Protein AF-A0A968Z433-F1 (afdb_monomer)

Nearest PDB structures (foldseek):
  4apw-assembly1_A  TM=5.803E-01  e=2.887E-04  Clostridium tetani
  8a5q-assembly1_V  TM=4.376E-01  e=1.744E-02  Thermochaetoides thermophila
  7p1h-assembly1_B  TM=4.059E-01  e=9.786E-03  Homo sapiens
  3u4l-assembly1_A  TM=3.882E-01  e=2.932E-02  Bos taurus
  7nvm-assembly1_K  TM=3.958E-01  e=6.213E-02  Homo sapiens

pLDDT: mean 80.97, std 20.33, range [26.33, 97.69]

Secondary structure (DSSP, 8-state):
--THHHHTTS-EEETTEEE-----S------TTHHHHTT--SSSEEEEEE-SSEEEEEEEETTEEEEEEEEEEET-SHHHHHTTSSS--S-HHHHHHHHHHHTTTT-HHHHTTTS-TTTHHHHHHHHHHHHHHHHHHHHHHHTTSTTTT-SEEEEESTTTTTTHHHHHHHHGGGEE--HHHHHHHHHH-GGGTT-THHHHHHHHHHHHHHHHHHHHTS-S---------------

Structure (mmCIF, N/CA/C/O backbone):
data_AF-A0A968Z433-F1
#
_entry.id   AF-A0A968Z433-F1
#
loop_
_atom_site.group_PDB
_atom_site.id
_atom_site.type_symbol
_atom_site.label_atom_id
_atom_site.label_alt_id
_atom_site.label_comp_id
_atom_site.label_asym_id
_atom_site.label_entity_id
_atom_site.label_seq_id
_atom_site.pdbx_PDB_ins_code
_atom_site.Cartn_x
_atom_site.Cartn_y
_atom_site.Cartn_z
_atom_site.occupancy
_atom_site.B_iso_or_equiv
_atom_site.auth_seq_id
_atom_site.auth_comp_id
_atom_site.auth_asym_id
_atom_site.auth_atom_id
_atom_site.pdbx_PDB_model_num
ATOM 1 N N . MET A 1 1 ? 7.740 -27.728 24.386 1.00 44.97 1 MET A N 1
ATOM 2 C CA . MET A 1 1 ? 8.203 -26.882 23.261 1.00 44.97 1 MET A CA 1
ATOM 3 C C . MET A 1 1 ? 9.335 -27.623 22.557 1.00 44.97 1 MET A C 1
ATOM 5 O O . MET A 1 1 ? 10.266 -28.026 23.241 1.00 44.97 1 MET A O 1
ATOM 9 N N . SER A 1 2 ? 9.221 -27.925 21.257 1.00 35.19 2 SER A N 1
ATOM 10 C CA . SER A 1 2 ? 10.184 -28.813 20.578 1.00 35.19 2 SER A CA 1
ATOM 11 C C . SER A 1 2 ? 11.556 -28.146 20.426 1.00 35.19 2 SER A C 1
ATOM 13 O O . SER A 1 2 ? 11.610 -26.984 20.023 1.00 35.19 2 SER A O 1
ATOM 15 N N . SER A 1 3 ? 12.643 -28.884 20.675 1.00 39.41 3 SER A N 1
ATOM 16 C CA . SER A 1 3 ? 14.040 -28.427 20.531 1.00 39.41 3 SER A CA 1
ATOM 17 C C . SER A 1 3 ? 14.345 -27.775 19.175 1.00 39.41 3 SER A C 1
ATOM 19 O O . SER A 1 3 ? 15.145 -26.850 19.108 1.00 39.41 3 SER A O 1
ATOM 21 N N . ARG A 1 4 ? 13.611 -28.157 18.123 1.00 39.53 4 ARG A N 1
ATOM 22 C CA . ARG A 1 4 ? 13.762 -27.630 16.758 1.00 39.53 4 ARG A CA 1
ATOM 23 C C . ARG A 1 4 ? 13.521 -26.125 16.601 1.00 39.53 4 ARG A C 1
ATOM 25 O O . ARG A 1 4 ? 14.043 -25.549 15.658 1.00 39.53 4 ARG A O 1
ATOM 32 N N . LEU A 1 5 ? 12.755 -25.477 17.485 1.00 38.09 5 LEU A N 1
ATOM 33 C CA . LEU A 1 5 ? 12.555 -24.018 17.420 1.00 38.09 5 LEU A CA 1
ATOM 34 C C . LEU A 1 5 ? 13.759 -23.237 17.962 1.00 38.09 5 LEU A C 1
ATOM 36 O O . LEU A 1 5 ? 13.982 -22.113 17.529 1.00 38.09 5 LEU A O 1
ATOM 40 N N . ARG A 1 6 ? 14.553 -23.824 18.870 1.00 41.75 6 ARG A N 1
ATOM 41 C CA . ARG A 1 6 ? 15.775 -23.181 19.377 1.00 41.75 6 ARG A CA 1
ATOM 42 C C . ARG A 1 6 ? 16.868 -23.190 18.313 1.00 41.75 6 ARG A C 1
ATOM 44 O O . ARG A 1 6 ? 17.435 -22.145 18.028 1.00 41.75 6 ARG A O 1
ATOM 51 N N . ASP A 1 7 ? 17.093 -24.320 17.654 1.00 42.00 7 ASP A N 1
ATOM 52 C CA . ASP A 1 7 ? 18.239 -24.480 16.746 1.00 42.00 7 ASP A CA 1
ATOM 53 C C . ASP A 1 7 ? 18.172 -23.593 15.483 1.00 42.00 7 ASP A C 1
ATOM 55 O O . ASP A 1 7 ? 19.201 -23.299 14.881 1.00 42.00 7 ASP A O 1
ATOM 59 N N . VAL A 1 8 ? 16.984 -23.106 15.101 1.00 46.66 8 VAL A N 1
ATOM 60 C CA . VAL A 1 8 ? 16.790 -22.217 13.936 1.00 46.66 8 VAL A CA 1
ATOM 61 C C . VAL A 1 8 ? 17.045 -20.733 14.269 1.00 46.66 8 VAL A C 1
ATOM 63 O O . VAL A 1 8 ? 17.252 -19.931 13.362 1.00 46.66 8 VAL A O 1
ATOM 66 N N . LEU A 1 9 ? 17.070 -20.347 15.551 1.00 47.56 9 LEU A N 1
ATOM 67 C CA . LEU A 1 9 ? 17.092 -18.937 15.977 1.00 47.56 9 LEU A CA 1
ATOM 68 C C . LEU A 1 9 ? 18.466 -18.423 16.454 1.00 47.56 9 LEU A C 1
ATOM 70 O O . LEU A 1 9 ? 18.642 -17.213 16.582 1.00 47.56 9 LEU A O 1
ATOM 74 N N . TYR A 1 10 ? 19.466 -19.286 16.664 1.00 46.28 10 TYR A N 1
ATOM 75 C CA . TYR A 1 10 ? 20.727 -18.910 17.333 1.00 46.28 10 TYR A CA 1
ATOM 76 C C . TYR A 1 10 ? 21.956 -18.780 16.425 1.00 46.28 10 TYR A C 1
ATOM 78 O O . TYR A 1 10 ? 23.053 -19.208 16.782 1.00 46.28 10 TYR A O 1
ATOM 86 N N . GLY A 1 11 ? 21.820 -18.126 15.274 1.00 52.16 11 GLY A N 1
ATOM 87 C CA . GLY A 1 11 ? 23.016 -17.701 14.549 1.00 52.16 11 GLY A CA 1
ATOM 88 C C . GLY A 1 11 ? 22.759 -17.259 13.127 1.00 52.16 11 GLY A C 1
ATOM 89 O O . GLY A 1 11 ? 23.191 -17.925 12.190 1.00 52.16 11 GLY A O 1
ATOM 90 N N . PHE A 1 12 ? 22.098 -16.117 12.947 1.00 52.12 12 PHE A N 1
ATOM 91 C CA . PHE A 1 12 ? 22.110 -15.466 11.643 1.00 52.12 12 PHE A CA 1
ATOM 92 C C . PHE A 1 12 ? 23.367 -14.598 11.536 1.00 52.12 12 PHE A C 1
ATOM 94 O O . PHE A 1 12 ? 23.536 -13.631 12.278 1.00 52.12 12 PHE A O 1
ATOM 101 N N . GLY A 1 13 ? 24.280 -14.966 10.639 1.00 54.38 13 GLY A N 1
ATOM 102 C CA . GLY A 1 13 ? 25.436 -14.144 10.296 1.00 54.38 13 GLY A CA 1
ATOM 103 C C . GLY A 1 13 ? 25.081 -13.154 9.188 1.00 54.38 13 GLY A C 1
ATOM 104 O O . GLY A 1 13 ? 24.655 -13.573 8.115 1.00 54.38 13 GLY A O 1
ATOM 105 N N . HIS A 1 14 ? 25.296 -11.856 9.401 1.00 54.41 14 HIS A N 1
ATOM 106 C CA . HIS A 1 14 ? 25.227 -10.848 8.337 1.00 54.41 14 HIS A CA 1
ATOM 107 C C . HIS A 1 14 ? 26.496 -9.993 8.346 1.00 54.41 14 HIS A C 1
ATOM 109 O O . HIS A 1 14 ? 26.861 -9.434 9.379 1.00 54.41 14 HIS A O 1
ATOM 115 N N . ASN A 1 15 ? 27.191 -9.910 7.206 1.00 55.94 15 ASN A N 1
ATOM 116 C CA . ASN A 1 15 ? 28.462 -9.184 7.053 1.00 55.94 15 ASN A CA 1
ATOM 117 C C . ASN A 1 15 ? 29.506 -9.533 8.134 1.00 55.94 15 ASN A C 1
ATOM 119 O O . ASN A 1 15 ? 30.110 -8.651 8.740 1.00 55.94 15 ASN A O 1
ATOM 123 N N . GLY A 1 16 ? 29.679 -10.826 8.427 1.00 66.94 16 GLY A N 1
ATOM 124 C CA . GLY A 1 16 ? 30.645 -11.298 9.427 1.00 66.94 16 GLY A CA 1
ATOM 125 C C . GLY A 1 16 ? 30.250 -11.045 10.887 1.00 66.94 16 GLY A C 1
ATOM 126 O O . GLY A 1 16 ? 31.000 -11.419 11.783 1.00 66.94 16 GLY A O 1
ATOM 127 N N . LYS A 1 17 ? 29.076 -10.456 11.154 1.00 58.09 17 LYS A N 1
ATOM 128 C CA . LYS A 1 17 ? 28.537 -10.289 12.508 1.00 58.09 17 LYS A CA 1
ATOM 129 C C . LYS A 1 17 ? 27.498 -11.362 12.791 1.00 58.09 17 LYS A C 1
ATOM 131 O O . LYS A 1 17 ? 26.545 -11.511 12.027 1.00 58.09 17 LYS A O 1
ATOM 136 N N . GLN A 1 18 ? 27.666 -12.086 13.896 1.00 60.50 18 GLN A N 1
ATOM 137 C CA . GLN A 1 18 ? 26.588 -12.907 14.434 1.00 60.50 18 GLN A CA 1
ATOM 138 C C . GLN A 1 18 ? 25.535 -12.004 15.066 1.00 60.50 18 GLN A C 1
ATOM 140 O O . GLN A 1 18 ? 25.830 -11.216 15.964 1.00 60.50 18 GLN A O 1
ATOM 145 N N . LEU A 1 19 ? 24.303 -12.140 14.596 1.00 58.16 19 LEU A N 1
ATOM 146 C CA . LEU A 1 19 ? 23.135 -11.568 15.238 1.00 58.16 19 LEU A CA 1
ATOM 147 C C . LEU A 1 19 ? 22.564 -12.629 16.179 1.00 58.16 19 LEU A C 1
ATOM 149 O O . LEU A 1 19 ? 22.136 -13.700 15.741 1.00 58.16 19 LEU A O 1
ATOM 153 N N . GLY A 1 20 ? 22.591 -12.339 17.479 1.00 55.41 20 GLY A N 1
ATOM 154 C CA . GLY A 1 20 ? 21.879 -13.131 18.473 1.00 55.41 20 GLY A CA 1
ATOM 155 C C . GLY A 1 20 ? 20.395 -12.780 18.438 1.00 55.41 20 GLY A C 1
ATOM 156 O O . GLY A 1 20 ? 20.039 -11.610 18.556 1.00 55.41 20 GLY A O 1
ATOM 157 N N . CYS A 1 21 ? 19.527 -13.777 18.276 1.00 52.19 21 CYS A N 1
ATOM 158 C CA . CYS A 1 21 ? 18.099 -13.612 18.513 1.00 52.19 21 CYS A CA 1
ATOM 159 C C . CYS A 1 21 ? 17.792 -14.106 19.929 1.00 52.19 21 CYS A C 1
ATOM 161 O O . CYS A 1 21 ? 17.764 -15.310 20.185 1.00 52.19 21 CYS A O 1
ATOM 163 N N . THR A 1 22 ? 17.593 -13.182 20.868 1.00 57.91 22 THR A N 1
ATOM 164 C CA . THR A 1 22 ? 17.052 -13.534 22.183 1.00 57.91 22 THR A CA 1
ATOM 165 C C . THR A 1 22 ? 15.539 -13.606 22.054 1.00 57.91 22 THR A C 1
ATOM 167 O O . THR A 1 22 ? 14.883 -12.596 21.812 1.00 57.91 22 THR A O 1
ATOM 170 N N . LEU A 1 23 ? 14.984 -14.809 22.190 1.00 53.66 23 LEU A N 1
ATOM 171 C CA . LEU A 1 23 ? 13.542 -15.012 22.296 1.00 53.66 23 LEU A CA 1
ATOM 172 C C . LEU A 1 23 ? 13.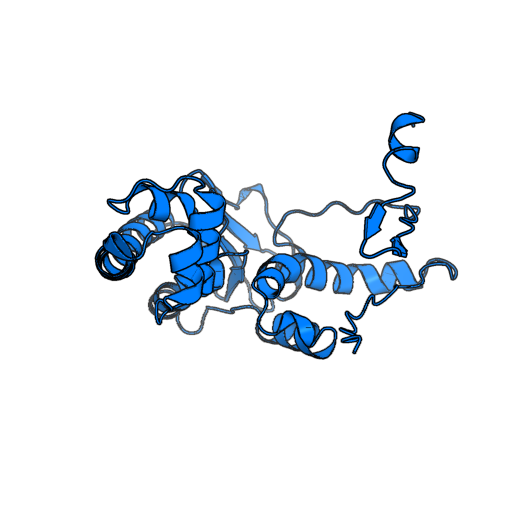062 -14.331 23.584 1.00 53.66 23 LEU A C 1
ATOM 174 O O . LEU A 1 23 ? 13.454 -14.743 24.675 1.00 53.66 23 LEU A O 1
ATOM 178 N N . CYS A 1 24 ? 12.263 -13.273 23.457 1.00 57.16 24 CYS A N 1
ATOM 179 C CA . CYS A 1 24 ? 11.624 -12.636 24.605 1.00 57.16 24 CYS A CA 1
ATOM 180 C C . CYS A 1 24 ? 10.648 -13.617 25.278 1.00 57.16 24 CYS A C 1
ATOM 182 O O . CYS A 1 24 ? 10.096 -14.502 24.622 1.00 57.16 24 CYS A O 1
ATOM 184 N N . GLU A 1 25 ? 10.411 -13.446 26.582 1.00 55.66 25 GLU A N 1
ATOM 185 C CA . GLU A 1 25 ? 9.551 -14.331 27.390 1.00 55.66 25 GLU A CA 1
ATOM 186 C C . GLU A 1 25 ? 8.064 -14.322 26.969 1.00 55.66 25 GLU A C 1
ATOM 188 O O . GLU A 1 25 ? 7.279 -15.131 27.461 1.00 55.66 25 GLU A O 1
ATOM 193 N N . GLY A 1 26 ? 7.675 -13.467 26.014 1.00 61.28 26 GLY A N 1
ATOM 194 C CA . GLY A 1 26 ? 6.330 -13.392 25.449 1.00 61.28 26 GLY A CA 1
ATOM 195 C C . GLY A 1 26 ? 6.333 -13.143 23.939 1.00 61.28 26 GLY A C 1
ATOM 196 O O . GLY A 1 26 ? 7.202 -12.456 23.402 1.00 61.28 26 GLY A O 1
ATOM 197 N N . VAL A 1 27 ? 5.332 -13.702 23.252 1.00 68.12 27 VAL A N 1
ATOM 198 C CA . VAL A 1 27 ? 5.042 -13.434 21.836 1.00 68.12 27 VAL A CA 1
ATOM 199 C C . VAL A 1 27 ? 3.712 -12.696 21.770 1.00 68.12 27 VAL A C 1
ATOM 201 O O . VAL A 1 27 ? 2.669 -13.276 22.065 1.00 68.12 27 VAL A O 1
ATOM 204 N N . HIS A 1 28 ? 3.746 -11.424 21.376 1.00 71.56 28 HIS A N 1
ATOM 205 C CA . HIS A 1 28 ? 2.534 -10.656 21.114 1.00 71.56 28 HIS A CA 1
ATOM 206 C C . HIS A 1 28 ? 2.153 -10.817 19.642 1.00 71.56 28 HIS A C 1
ATOM 208 O O . HIS A 1 28 ? 2.968 -10.572 18.753 1.00 71.56 28 HIS A O 1
ATOM 214 N N . ILE A 1 29 ? 0.918 -11.250 19.392 1.00 77.62 29 ILE A N 1
ATOM 215 C CA . ILE A 1 29 ? 0.371 -11.425 18.047 1.00 77.62 29 ILE A CA 1
ATOM 216 C C . ILE A 1 29 ? -0.774 -10.433 17.888 1.00 77.62 29 ILE A C 1
ATOM 218 O O . ILE A 1 29 ? -1.720 -10.437 18.674 1.00 77.62 29 ILE A O 1
ATOM 222 N N . SER A 1 30 ? -0.690 -9.597 16.861 1.00 82.44 30 SER A N 1
ATOM 223 C CA . SER A 1 30 ? -1.704 -8.597 16.536 1.00 82.44 30 SER A CA 1
ATOM 224 C C . SER A 1 30 ? -2.030 -8.649 15.044 1.00 82.44 30 SER A C 1
ATOM 226 O O . SER A 1 30 ? -1.193 -9.101 14.256 1.00 82.44 30 SER A O 1
ATOM 228 N N . PRO A 1 31 ? -3.246 -8.240 14.643 1.00 83.38 31 PRO A N 1
ATOM 229 C CA . PRO A 1 31 ? -3.603 -8.170 13.232 1.00 83.38 31 PRO A CA 1
ATOM 230 C C . PRO A 1 31 ? -2.738 -7.140 12.496 1.00 83.38 31 PRO A C 1
ATOM 232 O O . PRO A 1 31 ? -2.300 -6.148 13.077 1.00 83.38 31 PRO A O 1
ATOM 235 N N . GLU A 1 32 ? -2.517 -7.367 11.202 1.00 81.50 32 GLU A N 1
ATOM 236 C CA . GLU A 1 32 ? -1.850 -6.397 10.330 1.00 81.50 32 GLU A CA 1
ATOM 237 C C . GLU A 1 32 ? -2.621 -5.066 10.325 1.00 81.50 32 GLU A C 1
ATOM 239 O O . GLU A 1 32 ? -3.854 -5.046 10.280 1.00 81.50 32 GLU A O 1
ATOM 244 N N . GLY A 1 33 ? -1.893 -3.955 10.396 1.00 86.50 33 GLY A N 1
ATOM 245 C CA . GLY A 1 33 ? -2.437 -2.604 10.508 1.00 86.50 33 GLY A CA 1
ATOM 246 C C . GLY A 1 33 ? -2.694 -2.153 11.946 1.00 86.50 33 GLY A C 1
ATOM 247 O O . GLY A 1 33 ? -3.104 -1.007 12.141 1.00 86.50 33 GLY A O 1
ATOM 248 N N . TYR A 1 34 ? -2.478 -3.015 12.949 1.00 88.31 34 TYR A N 1
ATOM 249 C CA . TYR A 1 34 ? -2.735 -2.685 14.351 1.00 88.31 34 TYR A CA 1
ATOM 250 C C . TYR A 1 34 ? -1.865 -1.527 14.844 1.00 88.31 34 TYR A C 1
ATOM 252 O O . TYR A 1 34 ? -2.371 -0.612 15.480 1.00 88.31 34 TYR A O 1
ATOM 260 N N . GLY A 1 35 ? -0.570 -1.502 14.532 1.00 88.69 35 GLY A N 1
ATOM 261 C CA . GLY A 1 35 ? 0.291 -0.389 14.937 1.00 88.69 35 GLY A CA 1
ATOM 262 C C . GLY A 1 35 ? -0.182 0.946 14.362 1.00 88.69 35 GLY A C 1
ATOM 263 O O . GLY A 1 35 ? -0.143 1.970 15.041 1.00 88.69 35 GLY A O 1
ATOM 264 N N . ILE A 1 36 ? -0.704 0.926 13.135 1.00 90.12 36 ILE A N 1
ATOM 265 C CA . ILE A 1 36 ? -1.266 2.108 12.470 1.00 90.12 36 ILE A CA 1
ATOM 266 C C . ILE A 1 36 ? -2.636 2.482 13.047 1.00 90.12 36 ILE A C 1
ATOM 268 O O . ILE A 1 36 ? -2.923 3.668 13.209 1.00 90.12 36 ILE A O 1
ATOM 272 N N . SER A 1 37 ? -3.480 1.509 13.404 1.00 90.19 37 SER A N 1
ATOM 273 C CA . SER A 1 37 ? -4.818 1.771 13.958 1.00 90.19 37 SER A CA 1
ATOM 274 C C . SER A 1 37 ? -4.766 2.546 15.275 1.00 90.19 37 SER A C 1
ATOM 276 O O . SER A 1 37 ? -5.684 3.304 15.584 1.00 90.19 37 SER A O 1
ATOM 278 N N . ARG A 1 38 ? -3.669 2.415 16.026 1.00 88.62 38 ARG A N 1
ATOM 279 C CA . ARG A 1 38 ? -3.410 3.147 17.277 1.00 88.62 38 ARG A CA 1
ATOM 280 C C . ARG A 1 38 ? -3.171 4.642 17.069 1.00 88.62 38 ARG A C 1
ATOM 282 O O . ARG A 1 38 ? -3.294 5.409 18.016 1.00 88.62 38 ARG A O 1
ATOM 289 N N . MET A 1 39 ? -2.894 5.069 15.837 1.00 86.50 39 MET A N 1
ATOM 290 C CA . MET A 1 39 ? -2.797 6.485 15.470 1.00 86.50 39 MET A CA 1
ATOM 291 C C . MET A 1 39 ? -4.161 7.136 15.196 1.00 86.50 39 MET A C 1
ATOM 293 O O . MET A 1 39 ? -4.232 8.347 14.969 1.00 86.50 39 MET A O 1
ATOM 297 N N . ALA A 1 40 ? -5.244 6.353 15.140 1.00 89.62 40 ALA A N 1
ATOM 298 C CA . ALA A 1 40 ? -6.573 6.875 14.856 1.00 89.62 40 ALA A CA 1
ATOM 299 C C . ALA A 1 40 ? -7.043 7.806 15.981 1.00 89.62 40 ALA A C 1
ATOM 301 O O . ALA A 1 40 ? -7.111 7.420 17.148 1.00 89.62 40 ALA A O 1
ATOM 302 N N . THR A 1 41 ? -7.399 9.036 15.611 1.00 90.25 41 THR A N 1
ATOM 303 C CA . THR A 1 41 ? -7.932 10.057 16.534 1.00 90.25 41 THR A CA 1
ATOM 304 C C . THR A 1 41 ? -9.372 10.444 16.212 1.00 90.25 41 THR A C 1
ATOM 306 O O . THR A 1 41 ? -9.984 11.210 16.953 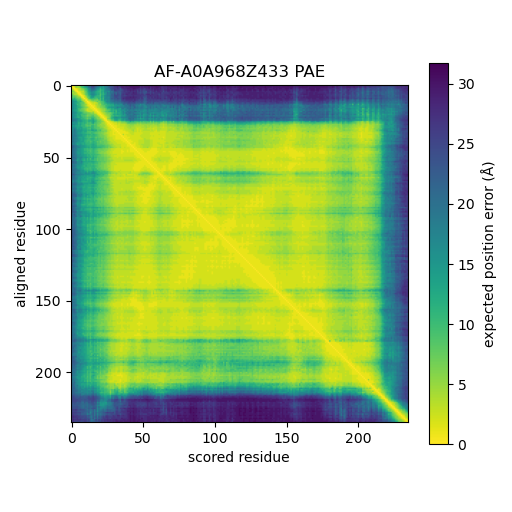1.00 90.25 41 THR A O 1
ATOM 309 N N . ARG A 1 42 ? -9.926 9.928 15.108 1.00 92.12 42 ARG A N 1
ATOM 310 C CA . ARG A 1 42 ? -11.301 10.173 14.653 1.00 92.12 42 ARG A CA 1
ATOM 311 C C . ARG A 1 42 ? -11.950 8.849 14.279 1.00 92.12 42 ARG A C 1
ATOM 313 O O . ARG A 1 42 ? -11.270 7.975 13.747 1.00 92.12 42 ARG A O 1
ATOM 320 N N . PHE A 1 43 ? -13.246 8.707 14.529 1.00 91.19 43 PHE A N 1
ATOM 321 C CA . PHE A 1 43 ? -13.988 7.476 14.261 1.00 91.19 43 PHE A CA 1
ATOM 322 C C . PHE A 1 43 ? -15.317 7.795 13.570 1.00 91.19 43 PHE A C 1
ATOM 324 O O . PHE A 1 43 ? -15.942 8.781 13.955 1.00 91.19 43 PHE A O 1
ATOM 331 N N . PRO A 1 44 ? -15.769 6.963 12.613 1.00 92.56 44 PRO A N 1
ATOM 332 C CA . PRO A 1 44 ? -15.160 5.699 12.179 1.00 92.56 44 PRO A CA 1
ATOM 333 C C . PRO A 1 44 ? -13.857 5.900 11.386 1.00 92.56 44 PRO A C 1
ATOM 335 O O . PRO A 1 44 ? -13.705 6.864 10.635 1.00 92.56 44 PRO A O 1
ATOM 338 N N . SER A 1 45 ? -12.901 4.990 11.583 1.00 95.69 45 SER A N 1
ATOM 339 C CA . SER A 1 45 ? -11.589 5.005 10.927 1.00 95.69 45 SER A CA 1
ATOM 340 C C . SER A 1 45 ? -11.363 3.717 10.148 1.00 95.69 45 SER A C 1
ATOM 342 O O . SER A 1 45 ? -11.883 2.663 10.509 1.00 95.69 45 SER A O 1
ATOM 344 N N . VAL A 1 46 ? -10.538 3.777 9.107 1.00 96.06 46 VAL A N 1
ATOM 345 C CA . VAL A 1 46 ? -10.093 2.581 8.377 1.00 96.06 46 VAL A CA 1
ATOM 346 C C . VAL A 1 46 ? -8.598 2.639 8.080 1.00 96.06 46 VAL A C 1
ATOM 348 O O . VAL A 1 46 ? -8.046 3.707 7.809 1.00 96.06 46 VAL A O 1
ATOM 351 N N . VAL A 1 47 ? -7.945 1.479 8.083 1.00 95.50 47 VAL A N 1
ATOM 352 C CA . VAL A 1 47 ? -6.595 1.296 7.536 1.00 95.50 47 VAL A CA 1
ATOM 353 C C . VAL A 1 47 ? -6.724 0.566 6.201 1.00 95.50 47 VAL A C 1
ATOM 355 O O . VAL A 1 47 ? -7.173 -0.575 6.146 1.00 95.50 47 VAL A O 1
ATOM 358 N N . LEU A 1 48 ? -6.351 1.234 5.114 1.00 95.81 48 LEU A N 1
ATOM 359 C CA . LEU A 1 48 ? -6.340 0.703 3.758 1.00 95.81 48 LEU A CA 1
ATOM 360 C C . LEU A 1 48 ? -4.912 0.292 3.382 1.00 95.81 48 LEU A C 1
ATOM 362 O O . LEU A 1 48 ? -4.048 1.132 3.116 1.00 95.81 48 LEU A O 1
ATOM 366 N N . MET A 1 49 ? -4.660 -1.010 3.383 1.00 94.50 49 MET A N 1
ATOM 367 C CA . MET A 1 49 ? -3.344 -1.609 3.191 1.00 94.50 49 MET A CA 1
ATOM 368 C C . MET A 1 49 ? -3.187 -2.123 1.764 1.00 94.50 49 MET A C 1
ATOM 370 O O . MET A 1 49 ? -3.966 -2.954 1.305 1.00 94.50 49 MET A O 1
ATOM 374 N N . PHE A 1 50 ? -2.160 -1.646 1.065 1.00 94.00 50 PHE A N 1
ATOM 375 C CA . PHE A 1 50 ? -1.834 -2.045 -0.301 1.00 94.00 50 PHE A CA 1
ATOM 376 C C . PHE A 1 50 ? -0.666 -3.028 -0.298 1.00 94.00 50 PHE A C 1
ATOM 378 O O . PHE A 1 50 ? 0.512 -2.642 -0.281 1.00 94.00 50 PHE A O 1
ATOM 385 N N . GLY A 1 51 ? -1.016 -4.310 -0.327 1.00 92.94 51 GLY A N 1
ATOM 386 C CA . GLY A 1 51 ? -0.091 -5.426 -0.400 1.00 92.94 51 GLY A CA 1
ATOM 387 C C . GLY A 1 51 ? 0.375 -5.722 -1.824 1.00 92.94 51 GLY A C 1
ATOM 388 O O . GLY A 1 51 ? 0.014 -5.072 -2.814 1.00 92.94 51 GLY A O 1
ATOM 389 N N . HIS A 1 52 ? 1.237 -6.733 -1.940 1.00 93.31 52 HIS A N 1
ATOM 390 C CA . HIS A 1 52 ? 1.615 -7.270 -3.246 1.00 93.31 52 HIS A CA 1
ATOM 391 C C . HIS A 1 52 ? 0.459 -8.067 -3.864 1.00 93.31 52 HIS A C 1
ATOM 393 O O . HIS A 1 52 ? 0.172 -7.888 -5.044 1.00 93.31 52 HIS A O 1
ATOM 399 N N . ARG A 1 53 ? -0.226 -8.910 -3.081 1.00 94.62 53 ARG A N 1
ATOM 400 C CA . ARG A 1 53 ? -1.288 -9.799 -3.581 1.00 94.62 53 ARG A CA 1
ATOM 401 C C . ARG A 1 53 ? -2.690 -9.243 -3.384 1.00 94.62 53 ARG A C 1
ATOM 403 O O . ARG A 1 53 ? -3.570 -9.543 -4.183 1.00 94.62 53 ARG A O 1
ATOM 410 N N . ASP A 1 54 ? -2.901 -8.425 -2.371 1.00 95.31 54 ASP A N 1
ATOM 411 C CA . ASP A 1 54 ? -4.216 -7.998 -1.912 1.00 95.31 54 ASP A CA 1
ATOM 412 C C . ASP A 1 54 ? -4.252 -6.510 -1.563 1.00 95.31 54 ASP A C 1
ATOM 414 O O . ASP A 1 54 ? -3.231 -5.818 -1.491 1.00 95.31 54 ASP A O 1
ATOM 418 N N . VAL A 1 55 ? -5.480 -6.028 -1.398 1.00 95.94 55 VAL A N 1
ATOM 419 C CA . VAL A 1 55 ? -5.780 -4.772 -0.720 1.00 95.94 55 VAL A CA 1
ATOM 420 C C . VAL A 1 55 ? -6.651 -5.109 0.478 1.00 95.94 55 VAL A C 1
ATOM 422 O O . VAL A 1 55 ? -7.704 -5.724 0.314 1.00 95.94 55 VAL A O 1
ATOM 425 N N . THR A 1 56 ? -6.229 -4.711 1.670 1.00 95.44 56 THR A N 1
ATOM 426 C CA . THR A 1 56 ? -6.976 -4.957 2.906 1.00 95.44 56 THR A CA 1
ATOM 427 C C . THR A 1 56 ? -7.562 -3.653 3.410 1.00 95.44 56 THR A C 1
ATOM 429 O O . THR A 1 56 ? -6.863 -2.655 3.537 1.00 95.44 56 THR A O 1
ATOM 432 N N . LEU A 1 57 ? -8.851 -3.664 3.714 1.00 95.38 57 LEU A N 1
ATOM 433 C CA . LEU A 1 57 ? -9.545 -2.610 4.430 1.00 95.38 57 LEU A CA 1
ATOM 434 C C . LEU A 1 57 ? -9.790 -3.117 5.848 1.00 95.38 57 LEU A C 1
ATOM 436 O O . LEU A 1 57 ? -10.640 -3.981 6.059 1.00 95.38 57 LEU A O 1
ATOM 440 N N . ALA A 1 58 ? -9.036 -2.592 6.807 1.00 95.00 58 ALA A N 1
ATOM 441 C CA . ALA A 1 58 ? -9.210 -2.884 8.219 1.00 95.00 58 ALA A CA 1
ATOM 442 C C . ALA A 1 58 ? -10.073 -1.798 8.868 1.00 95.00 58 ALA A C 1
ATOM 444 O O . ALA A 1 58 ? -9.696 -0.624 8.874 1.00 95.00 58 ALA A O 1
ATOM 445 N N . HIS A 1 59 ? -11.236 -2.175 9.396 1.00 94.31 59 HIS A N 1
ATOM 446 C CA . HIS A 1 59 ? -12.112 -1.246 10.106 1.00 94.31 59 HIS A CA 1
ATOM 447 C C . HIS A 1 59 ? -11.595 -1.008 11.522 1.00 94.31 59 HIS A C 1
ATOM 449 O O . HIS A 1 59 ? -11.271 -1.963 12.227 1.00 94.31 59 HIS A O 1
ATOM 455 N N . VAL A 1 60 ? -11.520 0.256 11.940 1.00 93.69 60 VAL A N 1
ATOM 456 C CA . VAL A 1 60 ? -11.001 0.643 13.252 1.00 93.69 60 VAL A CA 1
ATOM 457 C C . VAL A 1 60 ? -12.115 1.240 14.101 1.00 93.69 60 VAL A C 1
ATOM 459 O O . VAL A 1 60 ? -12.724 2.251 13.744 1.00 93.69 60 VAL A O 1
ATOM 462 N N . THR A 1 61 ? -12.340 0.636 15.262 1.00 87.19 61 THR A N 1
ATOM 463 C CA . THR A 1 61 ? -13.264 1.101 16.302 1.00 87.19 61 THR A CA 1
ATOM 464 C C . THR A 1 61 ? -12.500 1.152 17.615 1.00 87.19 61 THR A C 1
ATOM 466 O O . THR A 1 61 ? -11.834 0.183 17.969 1.00 87.19 61 THR A O 1
ATOM 469 N N . ASP A 1 62 ? -12.523 2.297 18.295 1.00 85.06 62 ASP A N 1
ATOM 470 C CA . ASP A 1 62 ? -11.818 2.504 19.567 1.00 85.06 62 ASP A CA 1
ATOM 471 C C . ASP A 1 62 ? -10.346 2.048 19.521 1.00 85.06 62 ASP A C 1
ATOM 473 O O . ASP A 1 62 ? -9.853 1.307 20.372 1.00 85.06 62 ASP A O 1
ATOM 477 N N . GLN A 1 63 ? -9.642 2.465 18.460 1.00 83.00 63 GLN A N 1
ATOM 478 C CA . GLN A 1 63 ? -8.234 2.129 18.170 1.00 83.00 63 GLN A CA 1
ATOM 479 C C . GLN A 1 63 ? -7.937 0.628 17.982 1.00 83.00 63 GLN A C 1
ATOM 481 O O . GLN A 1 63 ? -6.770 0.239 17.889 1.00 83.00 63 GLN A O 1
ATOM 486 N N . SER A 1 64 ? -8.969 -0.207 17.890 1.00 87.19 64 SER A N 1
ATOM 487 C CA . SER A 1 64 ? -8.877 -1.650 17.675 1.00 87.19 64 SER A CA 1
ATOM 488 C C . SER A 1 64 ? -9.404 -2.020 16.294 1.00 87.19 64 SER A C 1
ATOM 490 O O . SER A 1 64 ? -10.322 -1.384 15.778 1.00 87.19 64 SER A O 1
ATOM 492 N N . ILE A 1 65 ? -8.829 -3.056 15.681 1.00 90.69 65 ILE A N 1
ATOM 493 C CA . ILE A 1 65 ? -9.294 -3.550 14.382 1.00 90.69 65 ILE A CA 1
ATOM 494 C C . ILE A 1 65 ? -10.478 -4.496 14.588 1.00 90.69 65 ILE A C 1
ATOM 496 O O . ILE A 1 65 ? -10.342 -5.539 15.230 1.00 90.69 65 ILE A O 1
ATOM 500 N N . SER A 1 66 ? -11.628 -4.161 14.001 1.00 90.88 66 SER A N 1
ATOM 501 C CA . SER A 1 66 ? -12.776 -5.064 13.910 1.00 90.88 66 SER A CA 1
ATOM 502 C C . SER A 1 66 ? -12.583 -6.010 12.730 1.00 90.88 66 SER A C 1
ATOM 504 O O . SER A 1 66 ? -12.762 -5.624 11.576 1.00 90.88 66 SER A O 1
ATOM 506 N N . ILE A 1 67 ? -12.221 -7.266 13.004 1.00 86.31 67 ILE A N 1
ATOM 507 C CA . ILE A 1 67 ? -12.044 -8.288 11.958 1.00 86.31 67 ILE A CA 1
ATOM 508 C C . ILE A 1 67 ? -13.363 -8.541 11.212 1.00 86.31 67 ILE A C 1
ATOM 510 O O . ILE A 1 67 ? -13.343 -8.715 9.998 1.00 86.31 67 ILE A O 1
ATOM 514 N N . ALA A 1 68 ? -14.497 -8.522 11.921 1.00 87.50 68 ALA A N 1
ATOM 515 C CA . ALA A 1 68 ? -15.817 -8.782 11.343 1.00 87.50 68 ALA A CA 1
ATOM 516 C C . ALA A 1 68 ? -16.231 -7.731 10.299 1.00 87.50 68 ALA A C 1
ATOM 518 O O . ALA A 1 68 ? -16.866 -8.074 9.306 1.00 87.50 68 ALA A O 1
ATOM 519 N N . ASP A 1 69 ? -15.816 -6.478 10.501 1.00 87.75 69 ASP A N 1
ATOM 520 C CA . ASP A 1 69 ? -16.120 -5.361 9.596 1.00 87.75 69 ASP A CA 1
ATOM 521 C C . ASP A 1 69 ? -14.984 -5.080 8.598 1.00 87.75 69 ASP A C 1
ATOM 523 O O . ASP A 1 69 ? -15.054 -4.138 7.802 1.00 87.75 69 ASP A O 1
ATOM 527 N N . SER A 1 70 ? -13.911 -5.874 8.652 1.00 92.25 70 SER A N 1
ATOM 528 C CA . SER A 1 70 ? -12.763 -5.762 7.757 1.00 92.25 70 SER A CA 1
ATOM 529 C C . SER A 1 70 ? -12.955 -6.606 6.501 1.00 92.25 70 SER A C 1
ATOM 531 O O . SER A 1 70 ? -13.619 -7.643 6.503 1.00 92.25 70 SER A O 1
ATOM 533 N N . ARG A 1 71 ? -12.337 -6.180 5.398 1.00 93.00 71 ARG A N 1
ATOM 534 C CA . ARG A 1 71 ? -12.431 -6.853 4.097 1.00 93.00 71 ARG A CA 1
ATOM 535 C C . ARG A 1 71 ? -11.058 -6.989 3.460 1.00 93.00 71 ARG A C 1
ATOM 537 O O . ARG A 1 71 ? -10.275 -6.046 3.452 1.00 93.00 71 ARG A O 1
ATOM 544 N N . VAL A 1 72 ? -10.799 -8.144 2.855 1.00 94.06 72 VAL A N 1
ATOM 545 C CA . VAL A 1 72 ? -9.609 -8.382 2.031 1.00 94.06 72 VAL A CA 1
ATOM 546 C C . VAL A 1 72 ? -10.045 -8.570 0.586 1.00 94.06 72 VAL A C 1
ATOM 548 O O . VAL A 1 72 ? -10.876 -9.420 0.273 1.00 94.06 72 VAL A O 1
ATOM 551 N N . LEU A 1 73 ? -9.470 -7.777 -0.310 1.00 94.31 73 LEU A N 1
ATOM 552 C CA . LEU A 1 73 ? -9.616 -7.912 -1.750 1.00 94.31 73 LEU A CA 1
ATOM 553 C C . LEU A 1 73 ? -8.444 -8.752 -2.277 1.00 94.31 73 LEU A C 1
ATOM 555 O O . LEU A 1 73 ? -7.408 -8.233 -2.698 1.00 94.31 73 LEU A O 1
ATOM 559 N N . THR A 1 74 ? -8.585 -10.077 -2.244 1.00 94.31 74 THR A N 1
ATOM 560 C CA . THR A 1 74 ? -7.542 -10.999 -2.721 1.00 94.31 74 THR A CA 1
ATOM 561 C C . THR A 1 74 ? -7.338 -10.886 -4.231 1.00 94.31 74 THR A C 1
ATOM 563 O O . THR A 1 74 ? -8.291 -10.920 -5.005 1.00 94.31 74 THR A O 1
ATOM 566 N N . GLY A 1 75 ? -6.083 -10.774 -4.671 1.00 92.56 75 GLY A N 1
ATOM 567 C CA . GLY A 1 75 ? -5.740 -10.600 -6.085 1.00 92.56 75 GLY A CA 1
ATOM 568 C C . GLY A 1 75 ? -5.873 -9.159 -6.583 1.00 92.56 75 GLY A C 1
ATOM 569 O O . GLY A 1 75 ? -5.783 -8.929 -7.788 1.00 92.56 75 GLY A O 1
ATOM 570 N N . TRP A 1 76 ? -6.092 -8.196 -5.684 1.00 94.38 76 TRP A N 1
ATOM 571 C CA . TRP A 1 76 ? -6.246 -6.774 -6.006 1.00 94.38 76 TRP A CA 1
ATOM 572 C C . TRP A 1 76 ? -5.034 -5.911 -5.643 1.00 94.38 76 TRP A C 1
ATOM 574 O O . TRP A 1 76 ? -5.052 -4.709 -5.892 1.00 94.38 76 TRP A O 1
ATOM 584 N N . GLY A 1 77 ? -3.974 -6.509 -5.092 1.00 93.69 77 GLY A N 1
ATOM 585 C CA . GLY A 1 77 ? -2.722 -5.807 -4.809 1.00 93.69 77 GLY A CA 1
ATOM 586 C C . GLY A 1 77 ? -1.933 -5.440 -6.072 1.00 93.69 77 GLY A C 1
ATOM 587 O O . GLY A 1 77 ? -2.410 -5.554 -7.204 1.00 93.69 77 GLY A O 1
ATOM 588 N N . MET A 1 78 ? -0.670 -5.050 -5.888 1.00 95.50 78 MET A N 1
ATOM 589 C CA . MET A 1 78 ? 0.217 -4.637 -6.990 1.00 95.50 78 MET A CA 1
ATOM 590 C C . MET A 1 78 ? 0.392 -5.706 -8.083 1.00 95.50 78 MET A C 1
ATOM 592 O O . MET A 1 78 ? 0.614 -5.382 -9.248 1.00 95.50 78 MET A O 1
ATOM 596 N N . LEU A 1 79 ? 0.229 -6.982 -7.732 1.00 95.38 79 LEU A N 1
ATOM 597 C CA . LEU A 1 79 ? 0.224 -8.104 -8.664 1.00 95.38 79 LEU A CA 1
ATOM 598 C C . LEU A 1 79 ? -0.785 -7.923 -9.807 1.00 95.38 79 LEU A C 1
ATOM 600 O O . LEU A 1 79 ? -0.501 -8.285 -10.946 1.00 95.38 79 LEU A O 1
ATOM 604 N N . ARG A 1 80 ? -1.956 -7.341 -9.526 1.00 95.88 80 ARG A N 1
ATOM 605 C CA . ARG A 1 80 ? -2.992 -7.111 -10.541 1.00 95.88 80 ARG A CA 1
ATOM 606 C C . ARG A 1 80 ? -2.543 -6.121 -11.607 1.00 95.88 80 ARG A C 1
ATOM 608 O O . ARG A 1 80 ? -2.867 -6.304 -12.774 1.00 95.88 80 ARG A O 1
ATOM 615 N N . LEU A 1 81 ? -1.798 -5.094 -11.199 1.00 96.50 81 LEU A N 1
ATOM 616 C CA . LEU A 1 81 ? -1.189 -4.130 -12.107 1.00 96.50 81 LEU A CA 1
ATOM 617 C C . LEU A 1 81 ? -0.105 -4.801 -12.946 1.00 96.50 81 LEU A C 1
ATOM 619 O O . LEU A 1 81 ? -0.149 -4.710 -14.167 1.00 96.50 81 LEU A O 1
ATOM 623 N N . VAL A 1 82 ? 0.811 -5.535 -12.306 1.00 97.00 82 VAL A N 1
ATOM 624 C CA . VAL A 1 82 ? 1.906 -6.245 -12.992 1.00 97.00 82 VAL A CA 1
ATOM 625 C C . VAL A 1 82 ? 1.370 -7.176 -14.082 1.00 97.00 82 VAL A C 1
ATOM 627 O O . VAL A 1 82 ? 1.858 -7.140 -15.204 1.00 97.00 82 VAL A O 1
ATOM 630 N N . LYS A 1 83 ? 0.314 -7.944 -13.787 1.00 95.94 83 LYS A N 1
ATOM 631 C CA . LYS A 1 83 ? -0.314 -8.880 -14.737 1.00 95.94 83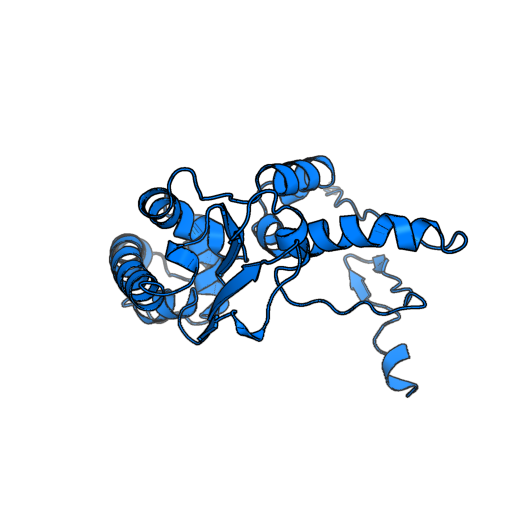 LYS A CA 1
ATOM 632 C C . LYS A 1 83 ? -1.043 -8.225 -15.910 1.00 95.94 83 LYS A C 1
ATOM 634 O O . LYS A 1 83 ? -1.441 -8.928 -16.832 1.00 95.94 83 LYS A O 1
ATOM 639 N N . ARG A 1 84 ? -1.293 -6.917 -15.847 1.00 96.69 84 ARG A N 1
ATOM 640 C CA . ARG A 1 84 ? -2.005 -6.168 -16.891 1.00 96.69 84 ARG A CA 1
ATOM 641 C C . ARG A 1 84 ? -1.104 -5.352 -17.793 1.00 96.69 84 ARG A C 1
ATOM 643 O O . ARG A 1 84 ? -1.587 -4.878 -18.811 1.00 96.69 84 ARG A O 1
ATOM 650 N N . ILE A 1 85 ? 0.160 -5.197 -17.425 1.00 97.31 85 ILE A N 1
ATOM 651 C CA . ILE A 1 85 ? 1.164 -4.649 -18.324 1.00 97.31 85 ILE A CA 1
ATOM 652 C C . ILE A 1 85 ? 1.429 -5.700 -19.404 1.00 97.31 85 ILE A C 1
ATOM 654 O O . ILE A 1 85 ? 1.611 -6.881 -19.106 1.00 97.31 85 ILE A O 1
ATOM 658 N N . SER A 1 86 ? 1.494 -5.268 -20.656 1.00 94.44 86 SER A N 1
ATOM 659 C CA . SER A 1 86 ? 1.751 -6.064 -21.853 1.00 94.44 86 SER A CA 1
ATOM 660 C C . SER A 1 86 ? 3.233 -6.450 -21.952 1.00 94.44 86 SER A C 1
ATOM 662 O O . SER A 1 86 ? 3.872 -6.333 -22.998 1.00 94.44 86 SER A O 1
ATOM 664 N N . TYR A 1 87 ? 3.825 -6.876 -20.840 1.00 95.81 87 TYR A N 1
ATOM 665 C CA . TYR A 1 87 ? 5.193 -7.353 -20.721 1.00 95.81 87 TYR A CA 1
ATOM 666 C C . TYR A 1 87 ? 5.243 -8.476 -19.684 1.00 95.81 87 TYR A C 1
ATOM 668 O O . TYR A 1 87 ? 4.743 -8.341 -18.568 1.00 95.81 87 TYR A O 1
ATOM 676 N N . THR A 1 88 ? 5.879 -9.586 -20.049 1.00 95.56 88 THR A N 1
ATOM 677 C CA . THR A 1 88 ? 6.014 -10.745 -19.165 1.00 95.56 88 THR A CA 1
ATOM 678 C C . THR A 1 88 ? 7.225 -10.568 -18.260 1.00 95.56 88 THR A C 1
ATOM 680 O O . THR A 1 88 ? 8.366 -10.763 -18.678 1.00 95.56 88 THR A O 1
ATOM 683 N N . PHE A 1 89 ? 6.983 -10.221 -16.999 1.00 95.81 89 PHE A N 1
ATOM 684 C CA . PHE A 1 89 ? 8.035 -10.168 -15.989 1.00 95.81 89 PHE A CA 1
ATOM 685 C C . PHE A 1 89 ? 8.472 -11.576 -15.570 1.00 95.81 89 PHE A C 1
ATOM 687 O O . PHE A 1 89 ? 7.641 -12.463 -15.390 1.00 95.81 89 PHE A O 1
ATOM 694 N N . VAL A 1 90 ? 9.778 -11.763 -15.359 1.00 93.94 90 VAL A N 1
ATOM 695 C CA . VAL A 1 90 ? 10.340 -13.026 -14.843 1.00 93.94 90 VAL A CA 1
ATOM 696 C C . VAL A 1 90 ? 9.918 -13.268 -13.391 1.00 93.94 90 VAL A C 1
ATOM 698 O O . VAL A 1 90 ? 9.605 -14.393 -13.015 1.00 93.94 90 VAL A O 1
ATOM 701 N N . ASP A 1 91 ? 9.893 -12.204 -12.586 1.00 95.06 91 ASP A N 1
ATOM 702 C CA . ASP A 1 91 ? 9.480 -12.233 -11.184 1.00 95.06 91 ASP A CA 1
ATOM 703 C C . ASP A 1 91 ? 8.523 -11.063 -10.905 1.00 95.06 91 ASP A C 1
ATOM 705 O O . ASP A 1 91 ? 8.890 -9.886 -10.984 1.00 95.06 91 ASP A O 1
ATOM 709 N N . GLU A 1 92 ? 7.270 -11.394 -10.590 1.00 94.00 92 GLU A N 1
ATOM 710 C CA . GLU A 1 92 ? 6.194 -10.424 -10.361 1.00 94.00 92 GLU A CA 1
ATOM 711 C C . GLU A 1 92 ? 6.404 -9.598 -9.080 1.00 94.00 92 GLU A C 1
ATOM 713 O O . GLU A 1 92 ? 5.973 -8.442 -8.999 1.00 94.00 92 GLU A O 1
ATOM 718 N N . LEU A 1 93 ? 7.068 -10.165 -8.068 1.00 91.88 93 LEU A N 1
ATOM 719 C CA . LEU A 1 93 ? 7.365 -9.477 -6.814 1.00 91.88 93 LEU A CA 1
ATOM 720 C C . LEU A 1 93 ? 8.461 -8.432 -7.029 1.00 91.88 93 LEU A C 1
ATOM 722 O O . LEU A 1 93 ? 8.348 -7.304 -6.537 1.00 91.88 93 LEU A O 1
ATOM 726 N N . TRP A 1 94 ? 9.499 -8.776 -7.791 1.00 93.44 94 TRP A N 1
ATOM 727 C CA . TRP A 1 94 ? 10.548 -7.831 -8.175 1.00 93.44 94 TRP A CA 1
ATOM 728 C C . TRP A 1 94 ? 10.013 -6.757 -9.114 1.00 93.44 94 TRP A C 1
ATOM 730 O O . TRP A 1 94 ? 10.365 -5.591 -8.944 1.00 93.44 94 TRP A O 1
ATOM 740 N N . ALA A 1 95 ? 9.114 -7.113 -10.035 1.00 95.06 95 ALA A N 1
ATOM 741 C CA . ALA A 1 95 ? 8.421 -6.153 -10.887 1.00 95.06 95 ALA A CA 1
ATOM 742 C C . ALA A 1 95 ? 7.628 -5.131 -10.063 1.00 95.06 95 ALA A C 1
ATOM 744 O O . ALA A 1 95 ? 7.826 -3.925 -10.211 1.00 95.06 95 ALA A O 1
ATOM 745 N N . ALA A 1 96 ? 6.798 -5.599 -9.126 1.00 93.81 96 ALA A N 1
ATOM 746 C CA . ALA A 1 96 ? 6.045 -4.733 -8.221 1.00 93.81 96 ALA A CA 1
ATOM 747 C C . ALA A 1 96 ? 6.968 -3.793 -7.425 1.00 93.81 96 ALA A C 1
ATOM 749 O O . ALA A 1 96 ? 6.705 -2.590 -7.336 1.00 93.81 96 ALA A O 1
ATOM 750 N N . ALA A 1 97 ? 8.070 -4.321 -6.881 1.00 90.94 97 ALA A N 1
ATOM 751 C CA . ALA A 1 97 ? 9.048 -3.533 -6.137 1.00 90.94 97 ALA A CA 1
ATOM 752 C C . ALA A 1 97 ? 9.760 -2.493 -7.019 1.00 90.94 97 ALA A C 1
ATOM 754 O O . ALA A 1 97 ? 9.945 -1.355 -6.585 1.00 90.94 97 ALA A O 1
ATOM 755 N N . ALA A 1 98 ? 10.134 -2.858 -8.247 1.00 93.56 98 ALA A N 1
ATOM 756 C CA . ALA A 1 98 ? 10.773 -1.966 -9.208 1.00 93.56 98 ALA A CA 1
ATOM 757 C C . ALA A 1 98 ? 9.844 -0.820 -9.622 1.00 93.56 98 ALA A C 1
ATOM 759 O O . ALA A 1 98 ? 10.271 0.331 -9.597 1.00 93.56 98 ALA A O 1
ATOM 760 N N . ILE A 1 99 ? 8.572 -1.111 -9.919 1.00 94.62 99 ILE A N 1
ATOM 761 C CA . ILE A 1 99 ? 7.569 -0.096 -10.274 1.00 94.62 99 ILE A CA 1
ATOM 762 C C . ILE A 1 99 ? 7.334 0.864 -9.102 1.00 94.62 99 ILE A C 1
ATOM 764 O O . ILE A 1 99 ? 7.354 2.079 -9.285 1.00 94.62 99 ILE A O 1
ATOM 768 N N . CYS A 1 100 ? 7.187 0.348 -7.877 1.00 90.94 100 CYS A N 1
ATOM 769 C CA . CYS A 1 100 ? 7.025 1.206 -6.700 1.00 90.94 100 CYS A CA 1
ATOM 770 C C . CYS A 1 100 ? 8.261 2.084 -6.450 1.00 90.94 100 CYS A C 1
ATOM 772 O O . CYS A 1 100 ? 8.124 3.262 -6.128 1.00 90.94 100 CYS A O 1
ATOM 774 N N . ALA A 1 101 ? 9.467 1.534 -6.624 1.00 89.06 101 ALA A N 1
ATOM 775 C CA . ALA A 1 101 ? 10.719 2.274 -6.463 1.00 89.06 101 ALA A CA 1
ATOM 776 C C . ALA A 1 101 ? 10.968 3.297 -7.585 1.00 89.06 101 ALA A C 1
ATOM 778 O O . ALA A 1 101 ? 11.652 4.293 -7.353 1.00 89.06 101 ALA A O 1
ATOM 779 N N . ALA A 1 102 ? 10.423 3.069 -8.783 1.00 91.00 102 ALA A N 1
ATOM 780 C CA . ALA A 1 102 ? 10.446 4.032 -9.881 1.00 91.00 102 ALA A CA 1
ATOM 781 C C . ALA A 1 102 ? 9.613 5.286 -9.560 1.00 91.00 102 ALA A C 1
ATOM 783 O O . ALA A 1 102 ? 9.921 6.371 -10.054 1.00 91.00 102 ALA A O 1
ATOM 784 N N . GLY A 1 103 ? 8.610 5.145 -8.685 1.00 86.88 103 GLY A N 1
ATOM 785 C CA . GLY A 1 103 ? 7.773 6.237 -8.198 1.00 86.88 103 GLY A CA 1
ATOM 786 C C . GLY A 1 103 ? 6.910 6.866 -9.292 1.00 86.88 103 GLY A C 1
ATOM 787 O O . GLY A 1 103 ? 6.775 6.337 -10.391 1.00 86.88 103 GLY A O 1
ATOM 788 N N . GLU A 1 104 ? 6.325 8.028 -8.997 1.00 86.38 104 GLU A N 1
ATOM 789 C CA . GLU A 1 104 ? 5.445 8.740 -9.940 1.00 86.38 104 GLU A CA 1
ATOM 790 C C . GLU A 1 104 ? 6.171 9.192 -11.218 1.00 86.38 104 GLU A C 1
ATOM 792 O O . GLU A 1 104 ? 5.558 9.251 -12.278 1.00 86.38 104 GLU A O 1
ATOM 797 N N . ALA A 1 105 ? 7.475 9.469 -11.126 1.00 88.25 105 ALA A N 1
ATOM 798 C CA . ALA A 1 105 ? 8.306 9.876 -12.258 1.00 88.25 105 ALA A CA 1
ATOM 799 C C . ALA A 1 105 ? 8.774 8.701 -13.136 1.00 88.25 105 ALA A C 1
ATOM 801 O O . ALA A 1 105 ? 9.442 8.936 -14.139 1.00 88.25 105 ALA A O 1
ATOM 802 N N . LEU A 1 106 ? 8.462 7.457 -12.748 1.00 92.62 106 LEU A N 1
ATOM 803 C CA . LEU A 1 106 ? 8.851 6.235 -13.456 1.00 92.62 106 LEU A CA 1
ATOM 804 C C . LEU A 1 106 ? 10.345 6.202 -13.808 1.00 92.62 106 LEU A C 1
ATOM 806 O O . LEU A 1 106 ? 10.727 6.010 -14.961 1.00 92.62 106 LEU A O 1
ATOM 810 N N . LEU A 1 107 ? 11.190 6.402 -12.793 1.00 93.69 107 LEU A N 1
ATOM 811 C CA . LEU A 1 107 ? 12.643 6.406 -12.956 1.00 93.69 107 LEU A CA 1
ATOM 812 C C . LEU A 1 107 ? 13.140 5.107 -13.613 1.00 93.69 107 LEU A C 1
ATOM 814 O O . LEU A 1 107 ? 12.764 4.005 -13.211 1.00 93.69 107 LEU A O 1
ATOM 818 N N . ASP A 1 108 ? 14.072 5.242 -14.554 1.00 96.50 108 ASP A N 1
ATOM 819 C CA . ASP A 1 108 ? 14.581 4.117 -15.350 1.00 96.50 108 ASP A CA 1
ATOM 820 C C . ASP A 1 108 ? 15.337 3.094 -14.505 1.00 96.50 108 ASP A C 1
ATOM 822 O O . ASP A 1 108 ? 15.170 1.888 -14.662 1.00 96.50 108 ASP A O 1
ATOM 826 N N . LYS A 1 109 ? 16.186 3.569 -13.586 1.00 95.69 109 LYS A N 1
ATOM 827 C CA . LYS A 1 109 ? 17.139 2.719 -12.859 1.00 95.69 109 LYS A CA 1
ATOM 828 C C . LYS A 1 109 ? 16.465 1.566 -12.093 1.00 95.69 109 LYS A C 1
ATOM 830 O O . LYS A 1 109 ? 17.001 0.459 -12.134 1.00 95.69 109 LYS A O 1
ATOM 835 N N . PRO A 1 110 ? 15.349 1.767 -11.367 1.00 94.69 110 PRO A N 1
ATOM 836 C CA . PRO A 1 110 ? 14.590 0.658 -10.795 1.00 94.69 110 PRO A CA 1
ATOM 837 C C . PRO A 1 110 ? 14.019 -0.309 -11.838 1.00 94.69 110 PRO A C 1
ATOM 839 O O . PRO A 1 110 ? 14.155 -1.517 -11.658 1.00 94.69 110 PRO A O 1
ATOM 842 N N . LEU A 1 111 ? 13.421 0.204 -12.917 1.00 96.19 111 LEU A N 1
ATOM 843 C CA . LEU A 1 111 ? 12.741 -0.600 -13.939 1.00 96.19 111 LEU A CA 1
ATOM 844 C C . LEU A 1 111 ? 13.714 -1.434 -14.777 1.00 96.19 111 LEU A C 1
ATOM 846 O O . LEU A 1 111 ? 13.437 -2.597 -15.052 1.00 96.19 111 LEU A O 1
ATOM 850 N N . LEU A 1 112 ? 14.897 -0.901 -15.080 1.00 97.00 112 LEU A N 1
ATOM 851 C CA . LEU A 1 112 ? 15.966 -1.598 -15.806 1.00 97.00 112 LEU A CA 1
ATOM 852 C C . LEU A 1 112 ? 16.488 -2.859 -15.097 1.00 97.00 112 LEU A C 1
ATOM 854 O O . LEU A 1 112 ? 17.200 -3.655 -15.700 1.00 97.00 112 LEU A O 1
ATOM 858 N N . LYS A 1 113 ? 16.146 -3.067 -13.820 1.00 95.81 113 LYS A N 1
ATOM 859 C CA . LYS A 1 113 ? 16.454 -4.314 -13.103 1.00 95.81 113 LYS A CA 1
ATOM 860 C C . LYS A 1 113 ? 15.559 -5.482 -13.521 1.00 95.81 113 LYS A C 1
ATOM 862 O O . LYS A 1 113 ? 15.898 -6.622 -13.224 1.00 95.81 113 LYS A O 1
ATOM 867 N N . VAL A 1 114 ? 14.405 -5.198 -14.127 1.00 96.56 114 VAL A N 1
ATOM 868 C CA . VAL A 1 114 ? 13.354 -6.187 -14.431 1.00 96.56 114 VAL A CA 1
ATOM 869 C C . VAL A 1 114 ? 12.802 -6.073 -15.859 1.00 96.56 114 VAL A C 1
ATOM 871 O O . VAL A 1 114 ? 12.124 -6.990 -16.322 1.00 96.56 114 VAL A O 1
ATOM 874 N N . VAL A 1 115 ? 13.104 -4.976 -16.560 1.00 96.62 115 VAL A N 1
ATOM 875 C CA . VAL A 1 115 ? 12.742 -4.715 -17.960 1.00 96.62 115 VAL A CA 1
ATOM 876 C C . VAL A 1 115 ? 14.019 -4.450 -18.764 1.00 96.62 115 VAL A C 1
ATOM 878 O O . VAL A 1 115 ? 14.832 -3.623 -18.342 1.00 96.62 115 VAL A O 1
ATOM 881 N N . PRO A 1 116 ? 14.229 -5.109 -19.915 1.00 96.75 116 PRO A N 1
ATOM 882 C CA . PRO A 1 116 ? 15.363 -4.816 -20.779 1.00 96.75 116 PRO A CA 1
ATOM 883 C C . PRO A 1 116 ? 15.238 -3.410 -21.399 1.00 96.75 116 PRO A C 1
ATOM 885 O O . PRO A 1 116 ? 14.124 -2.933 -21.629 1.00 96.75 116 PRO A O 1
ATOM 888 N N . PRO A 1 117 ? 16.359 -2.749 -21.750 1.00 97.19 117 PRO A N 1
ATOM 889 C CA . PRO A 1 117 ? 16.335 -1.400 -22.324 1.00 97.19 117 PRO A CA 1
ATOM 890 C C . PRO A 1 117 ? 15.437 -1.244 -23.562 1.00 97.19 117 PRO A C 1
ATOM 892 O O . PRO A 1 117 ? 14.854 -0.183 -23.754 1.00 97.19 117 PRO A O 1
ATOM 895 N N . CYS A 1 118 ? 15.297 -2.293 -24.381 1.00 96.88 118 CYS A N 1
ATOM 896 C CA . CYS A 1 118 ? 14.464 -2.277 -25.588 1.00 96.88 118 CYS A CA 1
ATOM 897 C C . CYS A 1 118 ? 12.957 -2.156 -25.315 1.00 96.88 118 CYS A C 1
ATOM 899 O O . CYS A 1 118 ? 12.233 -1.660 -26.172 1.00 96.88 118 CYS A O 1
ATOM 901 N N . ASP A 1 119 ? 12.487 -2.578 -24.138 1.00 97.50 119 ASP A N 1
ATOM 902 C CA . ASP A 1 119 ? 11.071 -2.536 -23.750 1.00 97.50 119 ASP A CA 1
ATOM 903 C C . ASP A 1 119 ? 10.752 -1.413 -22.755 1.00 97.50 119 ASP A C 1
ATOM 905 O O . ASP A 1 119 ? 9.581 -1.162 -22.464 1.00 97.50 119 ASP A O 1
ATOM 909 N N . LEU A 1 120 ? 11.774 -0.731 -22.226 1.00 97.56 120 LEU A N 1
ATOM 910 C CA . LEU A 1 120 ? 11.640 0.188 -21.097 1.00 97.56 120 LEU A CA 1
ATOM 911 C C . LEU A 1 120 ? 10.616 1.299 -21.351 1.00 97.56 120 LEU A C 1
ATOM 913 O O . LEU A 1 120 ? 9.708 1.485 -20.545 1.00 97.56 120 LEU A O 1
ATOM 917 N N . GLU A 1 121 ? 10.740 2.023 -22.464 1.00 97.50 121 GLU A N 1
ATOM 918 C CA . GLU A 1 121 ? 9.858 3.159 -22.762 1.00 97.50 121 GLU A CA 1
ATOM 919 C C . GLU A 1 121 ? 8.409 2.722 -22.990 1.00 97.50 121 GLU A C 1
ATOM 921 O O . GLU A 1 121 ? 7.479 3.383 -22.529 1.00 97.50 121 GLU A O 1
ATOM 926 N N . ARG A 1 122 ? 8.209 1.556 -23.614 1.00 97.38 122 ARG A N 1
ATOM 927 C CA . ARG A 1 122 ? 6.882 0.966 -23.806 1.00 97.38 122 ARG A CA 1
ATOM 928 C C . ARG A 1 122 ? 6.237 0.612 -22.467 1.00 97.38 122 ARG A C 1
ATOM 930 O O . ARG A 1 122 ? 5.102 1.004 -22.217 1.00 97.38 122 ARG A O 1
ATOM 937 N N . VAL A 1 123 ? 6.969 -0.077 -21.587 1.00 97.56 123 VAL A N 1
ATOM 938 C CA . VAL A 1 123 ? 6.473 -0.440 -20.250 1.00 97.56 123 VAL A CA 1
ATOM 939 C C . VAL A 1 123 ? 6.206 0.809 -19.403 1.00 97.56 123 VAL A C 1
ATOM 941 O O . VAL A 1 123 ? 5.183 0.881 -18.725 1.00 97.56 123 VAL A O 1
ATOM 944 N N . LYS A 1 124 ? 7.080 1.822 -19.459 1.00 97.69 124 LYS A N 1
ATOM 945 C CA . LYS A 1 124 ? 6.881 3.101 -18.758 1.00 97.69 124 LYS A CA 1
ATOM 946 C C . LYS A 1 124 ? 5.613 3.816 -19.214 1.00 97.69 124 LYS A C 1
ATOM 948 O O . LYS A 1 124 ? 4.885 4.319 -18.365 1.00 97.69 124 LYS A O 1
ATOM 953 N N . ALA A 1 125 ? 5.337 3.844 -20.515 1.00 96.75 125 ALA A N 1
ATOM 954 C CA . ALA A 1 125 ? 4.124 4.460 -21.046 1.00 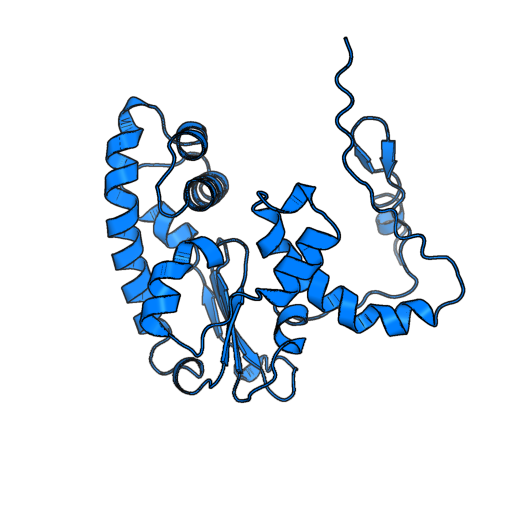96.75 125 ALA A CA 1
ATOM 955 C C . ALA A 1 125 ? 2.847 3.727 -20.596 1.00 96.75 125 ALA A C 1
ATOM 957 O O . ALA A 1 125 ? 1.831 4.365 -20.339 1.00 96.75 125 ALA A O 1
ATOM 958 N N . GLU A 1 126 ? 2.912 2.404 -20.439 1.00 97.62 126 GLU A N 1
ATOM 959 C CA . GLU A 1 126 ? 1.766 1.571 -20.068 1.00 97.62 126 GLU A CA 1
ATOM 960 C C . GLU A 1 126 ? 1.425 1.625 -18.565 1.00 97.62 126 GLU A C 1
ATOM 962 O O . GLU A 1 126 ? 0.254 1.535 -18.186 1.00 97.62 126 GLU A O 1
ATOM 967 N N . ILE A 1 127 ? 2.418 1.807 -17.681 1.00 97.31 127 ILE A N 1
ATOM 968 C CA . ILE A 1 127 ? 2.206 1.809 -16.220 1.00 97.31 127 ILE A CA 1
ATOM 969 C C . ILE A 1 127 ? 1.106 2.798 -15.773 1.00 97.31 127 ILE A C 1
ATOM 971 O O . ILE A 1 127 ? 0.236 2.375 -15.008 1.00 97.31 127 ILE A O 1
ATOM 975 N N . PRO A 1 128 ? 1.087 4.080 -16.195 1.00 96.56 128 PRO A N 1
ATOM 976 C CA . PRO A 1 128 ? 0.037 5.022 -15.803 1.00 96.56 128 PRO A CA 1
ATOM 977 C C . PRO A 1 128 ? -1.362 4.614 -16.276 1.00 96.56 128 PRO A C 1
ATOM 979 O O . PRO A 1 128 ? -2.325 4.771 -15.523 1.00 96.56 128 PRO A O 1
ATOM 982 N N . GLU A 1 129 ? -1.478 4.071 -17.490 1.00 96.06 129 GLU A N 1
ATOM 983 C CA . GLU A 1 129 ? -2.752 3.628 -18.069 1.00 96.06 129 GLU A CA 1
ATOM 984 C C . GLU A 1 129 ? -3.314 2.436 -17.291 1.00 96.06 129 GLU A C 1
ATOM 986 O O . GLU A 1 129 ? -4.463 2.452 -16.833 1.00 96.06 129 GLU A O 1
ATOM 991 N N . VAL A 1 130 ? -2.470 1.430 -17.044 1.00 97.19 130 VAL A N 1
ATOM 992 C CA . VAL A 1 130 ? -2.840 0.255 -16.253 1.00 97.19 130 VAL A CA 1
ATOM 993 C C . VAL A 1 130 ? -3.125 0.643 -14.803 1.00 97.19 130 VAL A C 1
ATOM 995 O O . VAL A 1 130 ? -4.075 0.123 -14.216 1.00 97.19 130 VAL A O 1
ATOM 998 N N . ARG A 1 131 ? -2.364 1.579 -14.219 1.00 96.75 131 ARG A N 1
ATOM 999 C CA . ARG A 1 131 ? -2.618 2.096 -12.866 1.00 96.75 131 ARG A CA 1
ATOM 1000 C C . ARG A 1 131 ? -4.004 2.719 -12.770 1.00 96.75 131 ARG A C 1
ATOM 1002 O O . ARG A 1 131 ? -4.746 2.364 -11.859 1.00 96.75 131 ARG A O 1
ATOM 1009 N N . ALA A 1 132 ? -4.368 3.594 -13.705 1.00 96.06 132 ALA A N 1
ATOM 1010 C CA . ALA A 1 132 ? -5.682 4.231 -13.722 1.00 96.06 132 ALA A CA 1
ATOM 1011 C C . ALA A 1 132 ? -6.812 3.197 -13.849 1.00 96.06 132 ALA A C 1
ATOM 1013 O O . ALA A 1 132 ? -7.791 3.254 -13.103 1.00 96.06 132 ALA A O 1
ATOM 1014 N N . LEU A 1 133 ? -6.648 2.213 -14.739 1.00 97.12 133 LEU A N 1
ATOM 1015 C CA . LEU A 1 133 ? -7.610 1.130 -14.931 1.00 97.12 133 LEU A CA 1
ATOM 1016 C C . LEU A 1 133 ? -7.765 0.262 -13.675 1.00 97.12 133 LEU A C 1
ATOM 1018 O O . LEU A 1 133 ? -8.883 -0.017 -13.247 1.00 97.12 133 LEU A O 1
ATOM 1022 N N . VAL A 1 134 ? -6.657 -0.192 -13.085 1.00 97.19 134 VAL A N 1
ATOM 1023 C CA . VAL A 1 134 ? -6.682 -1.031 -11.879 1.00 97.19 134 VAL A CA 1
ATOM 1024 C C . VAL A 1 134 ? -7.238 -0.250 -10.694 1.00 97.19 134 VAL A C 1
ATOM 1026 O O . VAL A 1 134 ? -8.043 -0.804 -9.950 1.00 97.19 134 VAL A O 1
ATOM 1029 N N . TRP A 1 135 ? -6.880 1.028 -10.551 1.00 96.81 135 TRP A N 1
ATOM 1030 C CA . TRP A 1 135 ? -7.441 1.887 -9.512 1.00 96.81 135 TRP A CA 1
ATOM 1031 C C . TRP A 1 135 ? -8.956 2.010 -9.625 1.00 96.81 135 TRP A C 1
ATOM 1033 O O . TRP A 1 135 ? -9.632 1.832 -8.621 1.00 96.81 135 TRP A O 1
ATOM 1043 N N . ALA A 1 136 ? -9.492 2.278 -10.821 1.00 96.69 136 ALA A N 1
ATOM 1044 C CA . ALA A 1 136 ? -10.937 2.381 -11.020 1.00 96.69 136 ALA A CA 1
ATOM 1045 C C . ALA A 1 136 ? -11.653 1.115 -10.529 1.00 96.69 136 ALA A C 1
ATOM 1047 O O . ALA A 1 136 ? -12.600 1.196 -9.758 1.00 96.69 136 ALA A O 1
ATOM 1048 N N . GLN A 1 137 ? -11.117 -0.058 -10.869 1.00 96.00 137 GLN A N 1
ATOM 1049 C CA . GLN A 1 137 ? -11.690 -1.324 -10.423 1.00 96.00 137 GLN A CA 1
ATOM 1050 C C . GLN A 1 137 ? -11.558 -1.539 -8.905 1.00 96.00 137 GLN A C 1
ATOM 1052 O O . GLN A 1 137 ? -12.492 -2.030 -8.281 1.00 96.00 137 GLN A O 1
ATOM 1057 N N . ILE A 1 138 ? -10.411 -1.195 -8.302 1.00 95.81 138 ILE A N 1
ATOM 1058 C CA . ILE A 1 138 ? -10.238 -1.253 -6.838 1.00 95.81 138 ILE A CA 1
ATOM 1059 C C . ILE A 1 138 ? -11.257 -0.328 -6.169 1.00 95.81 138 ILE A C 1
ATOM 1061 O O . ILE A 1 138 ? -11.891 -0.704 -5.188 1.00 95.81 138 ILE A O 1
ATOM 1065 N N . TRP A 1 139 ? -11.417 0.884 -6.692 1.00 95.31 139 TRP A N 1
ATOM 1066 C CA . TRP A 1 139 ? -12.330 1.874 -6.145 1.00 95.31 139 TRP A CA 1
ATOM 1067 C C . TRP A 1 139 ? -13.786 1.423 -6.237 1.00 95.31 139 TRP A C 1
ATOM 1069 O O . TRP A 1 139 ? -14.525 1.592 -5.270 1.00 95.31 139 TRP A O 1
ATOM 1079 N N . ASP A 1 140 ? -14.187 0.798 -7.341 1.00 95.00 140 ASP A N 1
ATOM 1080 C CA . ASP A 1 140 ? -15.523 0.222 -7.496 1.00 95.00 140 ASP A CA 1
ATOM 1081 C C . ASP A 1 140 ? -15.781 -0.879 -6.455 1.00 95.00 140 ASP A C 1
ATOM 1083 O O . ASP A 1 140 ? -16.819 -0.871 -5.801 1.00 95.00 140 ASP A O 1
ATOM 1087 N N . GLU A 1 141 ? -14.814 -1.767 -6.202 1.00 94.19 141 GLU A N 1
ATOM 1088 C CA . GLU A 1 141 ? -14.931 -2.800 -5.155 1.00 94.19 141 GLU A CA 1
ATOM 1089 C C . GLU A 1 141 ? -15.016 -2.227 -3.735 1.00 94.19 141 GLU A C 1
ATOM 1091 O O . GLU A 1 141 ? -15.646 -2.815 -2.848 1.00 94.19 141 GLU A O 1
ATOM 1096 N N . LEU A 1 142 ? -14.350 -1.095 -3.502 1.00 92.06 142 LEU A N 1
ATOM 1097 C CA . LEU A 1 142 ? -14.375 -0.375 -2.230 1.00 92.06 142 LEU A CA 1
ATOM 1098 C C . LEU A 1 142 ? -15.595 0.551 -2.108 1.00 92.06 142 LEU A C 1
ATOM 1100 O O . LEU A 1 142 ? -15.910 1.018 -1.005 1.00 92.06 142 LEU A O 1
ATOM 1104 N N . SER A 1 143 ? -16.298 0.821 -3.207 1.00 86.88 143 SER A N 1
ATOM 1105 C CA . SER A 1 143 ? -17.520 1.618 -3.217 1.00 86.88 143 SER A CA 1
ATOM 1106 C C . SER A 1 143 ? -18.634 0.837 -2.519 1.00 86.88 143 SER A C 1
ATOM 1108 O O . SER A 1 143 ? -18.866 -0.335 -2.791 1.00 86.88 143 SER A O 1
ATOM 1110 N N . GLY A 1 144 ? -19.290 1.468 -1.544 1.00 83.69 144 GLY A N 1
ATOM 1111 C CA . GLY A 1 144 ? -20.284 0.805 -0.689 1.00 83.69 144 GLY A CA 1
ATOM 1112 C C . GLY A 1 144 ? -19.710 0.083 0.537 1.00 83.69 144 GLY A C 1
ATOM 1113 O O . GLY A 1 144 ? -20.465 -0.536 1.279 1.00 83.69 144 GLY A O 1
ATOM 1114 N N . THR A 1 145 ? -18.400 0.177 0.792 1.00 89.62 145 THR A N 1
ATOM 1115 C CA . THR A 1 145 ? -17.791 -0.298 2.051 1.00 89.62 145 THR A CA 1
ATOM 1116 C C . THR A 1 145 ? -17.731 0.806 3.115 1.00 89.62 145 THR A C 1
ATOM 1118 O O . THR A 1 145 ? -17.999 1.981 2.836 1.00 89.62 145 THR A O 1
ATOM 1121 N N . SER A 1 146 ? -17.301 0.452 4.333 1.00 86.19 146 SER A N 1
ATOM 1122 C CA . SER A 1 146 ? -17.052 1.397 5.435 1.00 86.19 146 SER A CA 1
ATOM 1123 C C . SER A 1 146 ? -16.025 2.487 5.095 1.00 86.19 146 SER A C 1
ATOM 1125 O O . SER A 1 146 ? -16.026 3.534 5.738 1.00 86.19 146 SER A O 1
ATOM 1127 N N . LEU A 1 147 ? -15.225 2.325 4.028 1.00 92.44 147 LEU A N 1
ATOM 1128 C CA . LEU A 1 147 ? -14.339 3.374 3.509 1.00 92.44 147 LEU A CA 1
ATOM 1129 C C . LEU A 1 147 ? -15.077 4.688 3.232 1.00 92.44 147 LEU A C 1
ATOM 1131 O O . LEU A 1 147 ? -14.530 5.766 3.456 1.00 92.44 147 LEU A O 1
ATOM 1135 N N . GLN A 1 148 ? -16.312 4.612 2.729 1.00 89.75 148 GLN A N 1
ATOM 1136 C CA . GLN A 1 148 ? -17.068 5.809 2.362 1.00 89.75 148 GLN A CA 1
ATOM 1137 C C . GLN A 1 148 ? -17.537 6.585 3.591 1.00 89.75 148 GLN A C 1
ATOM 1139 O O . GLN A 1 148 ? -17.579 7.813 3.546 1.00 89.75 148 GLN A O 1
ATOM 1144 N N . LEU A 1 149 ? -17.812 5.873 4.685 1.00 90.56 149 LEU A N 1
ATOM 1145 C CA . LEU A 1 149 ? -18.287 6.434 5.947 1.00 90.56 149 LEU A CA 1
ATOM 1146 C C . LEU A 1 149 ? -17.148 6.867 6.876 1.00 90.56 149 LEU A C 1
ATOM 1148 O O . LEU A 1 149 ? -17.403 7.591 7.829 1.00 90.56 149 LEU A O 1
ATOM 1152 N N . ALA A 1 150 ? -15.913 6.434 6.614 1.00 94.19 150 ALA A N 1
ATOM 1153 C CA . ALA A 1 150 ? -14.769 6.752 7.455 1.00 94.19 150 ALA A CA 1
ATOM 1154 C C . ALA A 1 150 ? -14.451 8.255 7.452 1.00 94.19 150 ALA A C 1
ATOM 1156 O O . ALA A 1 150 ? -14.292 8.861 6.387 1.00 94.19 150 ALA A O 1
ATOM 1157 N N . ASP A 1 151 ? -14.270 8.826 8.642 1.00 94.38 151 ASP A N 1
ATOM 1158 C CA . ASP A 1 151 ? -13.811 10.204 8.852 1.00 94.38 151 ASP A CA 1
ATOM 1159 C C . ASP A 1 151 ? -12.296 10.334 8.668 1.00 94.38 151 ASP A C 1
ATOM 1161 O O . ASP A 1 151 ? -11.773 11.407 8.342 1.00 94.38 151 ASP A O 1
ATOM 1165 N N . GLN A 1 152 ? -11.581 9.225 8.857 1.00 95.44 152 GLN A N 1
ATOM 1166 C CA . GLN A 1 152 ? -10.138 9.131 8.709 1.00 95.44 152 GLN A CA 1
ATOM 1167 C C . GLN A 1 152 ? -9.753 7.802 8.048 1.00 95.44 152 GLN A C 1
ATOM 1169 O O . GLN A 1 152 ? -10.248 6.730 8.391 1.00 95.44 152 GLN A O 1
ATOM 1174 N N . VAL A 1 153 ? -8.849 7.886 7.074 1.00 96.44 153 VAL A N 1
ATOM 1175 C CA . VAL A 1 153 ? -8.341 6.746 6.309 1.00 96.44 153 VAL A CA 1
ATOM 1176 C C . VAL A 1 153 ? -6.826 6.752 6.374 1.00 96.44 153 VAL A C 1
ATOM 1178 O O . VAL A 1 153 ? -6.189 7.680 5.879 1.00 96.44 153 VAL A O 1
ATOM 1181 N N . PHE A 1 154 ? -6.235 5.708 6.937 1.00 95.44 154 PHE A N 1
ATOM 1182 C CA . PHE A 1 154 ? -4.795 5.496 6.894 1.00 95.44 154 PHE A CA 1
ATOM 1183 C C . PHE A 1 154 ? -4.443 4.646 5.680 1.00 95.44 154 PHE A C 1
ATOM 1185 O O . PHE A 1 154 ? -4.946 3.538 5.552 1.00 95.44 154 PHE A O 1
ATOM 1192 N N . ALA A 1 155 ? -3.579 5.132 4.794 1.00 94.19 155 ALA A N 1
ATOM 1193 C CA . ALA A 1 155 ? -3.034 4.309 3.719 1.00 94.19 155 ALA A CA 1
ATOM 1194 C C . ALA A 1 155 ? -1.694 3.704 4.140 1.00 94.19 155 ALA A C 1
ATOM 1196 O O . ALA A 1 155 ? -0.782 4.421 4.560 1.00 94.19 155 ALA A O 1
ATOM 1197 N N . ALA A 1 156 ? -1.582 2.387 4.004 1.00 91.62 156 ALA A N 1
ATOM 1198 C CA . ALA A 1 156 ? -0.493 1.596 4.558 1.00 91.62 156 ALA A CA 1
ATOM 1199 C C . ALA A 1 156 ? -0.074 0.441 3.636 1.00 91.62 156 ALA A C 1
ATOM 1201 O O . ALA A 1 156 ? -0.669 0.200 2.586 1.00 91.62 156 ALA A O 1
ATOM 1202 N N . GLY A 1 157 ? 0.970 -0.286 4.025 1.00 88.50 157 GLY A N 1
ATOM 1203 C CA . GLY A 1 157 ? 1.527 -1.379 3.235 1.00 88.50 157 GLY A CA 1
ATOM 1204 C C . GLY A 1 157 ? 2.606 -0.922 2.253 1.00 88.50 157 GLY A C 1
ATOM 1205 O O . GLY A 1 157 ? 2.753 0.259 1.925 1.00 88.50 157 GLY A O 1
ATOM 1206 N N . GLY A 1 158 ? 3.391 -1.889 1.777 1.00 85.38 158 GLY A N 1
ATOM 1207 C CA . GLY A 1 158 ? 4.603 -1.628 0.997 1.00 85.38 158 GLY A CA 1
ATOM 1208 C C . GLY A 1 158 ? 4.378 -0.893 -0.327 1.00 85.38 158 GLY A C 1
ATOM 1209 O O . GLY A 1 158 ? 5.326 -0.306 -0.844 1.00 85.38 158 GLY A O 1
ATOM 1210 N N . ASN A 1 159 ? 3.149 -0.902 -0.853 1.00 90.44 159 ASN A N 1
ATOM 1211 C CA . ASN A 1 159 ? 2.806 -0.283 -2.132 1.00 90.44 159 ASN A CA 1
ATOM 1212 C C . ASN A 1 159 ? 1.895 0.952 -1.982 1.00 90.44 159 ASN A C 1
ATOM 1214 O O . ASN A 1 159 ? 1.518 1.542 -2.989 1.00 90.44 159 ASN A O 1
ATOM 1218 N N . ALA A 1 160 ? 1.548 1.398 -0.765 1.00 90.06 160 ALA A N 1
ATOM 1219 C CA . ALA A 1 160 ? 0.642 2.545 -0.578 1.00 90.06 160 ALA A CA 1
ATOM 1220 C C . ALA A 1 160 ? 1.156 3.843 -1.210 1.00 90.06 160 ALA A C 1
ATOM 1222 O O . ALA A 1 160 ? 0.376 4.623 -1.752 1.00 90.06 160 ALA A O 1
ATOM 1223 N N . ALA A 1 161 ? 2.471 4.074 -1.168 1.00 87.94 161 ALA A N 1
ATOM 1224 C CA . ALA A 1 161 ? 3.074 5.266 -1.757 1.00 87.94 161 ALA A CA 1
ATOM 1225 C C . ALA A 1 161 ? 2.838 5.358 -3.276 1.00 87.94 161 ALA A C 1
ATOM 1227 O O . ALA A 1 161 ? 2.694 6.460 -3.796 1.00 87.94 161 ALA A O 1
ATOM 1228 N N . PHE A 1 162 ? 2.753 4.218 -3.970 1.00 91.31 162 PHE A N 1
ATOM 1229 C CA . PHE A 1 162 ? 2.489 4.166 -5.409 1.00 91.31 162 PHE A CA 1
ATOM 1230 C C . PHE A 1 162 ? 1.070 4.641 -5.763 1.00 91.31 162 PHE A C 1
ATOM 1232 O O . PHE A 1 162 ? 0.890 5.321 -6.769 1.00 91.31 162 PHE A O 1
ATOM 1239 N N . TRP A 1 163 ? 0.086 4.347 -4.907 1.00 93.69 163 TRP A N 1
ATOM 1240 C CA . TRP A 1 163 ? -1.324 4.738 -5.071 1.00 93.69 163 TRP A CA 1
ATOM 1241 C C . TRP A 1 163 ? -1.641 6.139 -4.536 1.00 93.69 163 TRP A C 1
ATOM 1243 O O . TRP A 1 163 ? -2.800 6.550 -4.473 1.00 93.69 163 TRP A O 1
ATOM 1253 N N . ARG A 1 164 ? -0.627 6.881 -4.082 1.00 92.19 164 ARG A N 1
ATOM 1254 C CA . ARG A 1 164 ? -0.811 8.173 -3.419 1.00 92.19 164 ARG A CA 1
ATOM 1255 C C . ARG A 1 164 ? -1.573 9.198 -4.270 1.00 92.19 164 ARG A C 1
ATOM 1257 O O . ARG A 1 164 ? -2.421 9.874 -3.681 1.00 92.19 164 ARG A O 1
ATOM 1264 N N . PRO A 1 165 ? -1.312 9.369 -5.582 1.0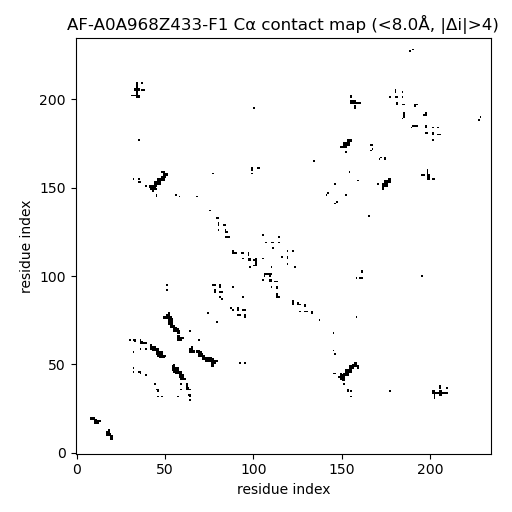0 92.75 165 PRO A N 1
ATOM 1265 C CA . PRO A 1 165 ? -2.070 10.316 -6.402 1.00 92.75 165 PRO A CA 1
ATOM 1266 C C . PRO A 1 165 ? -3.570 10.007 -6.409 1.00 92.75 165 PRO A C 1
ATOM 1268 O O . PRO A 1 165 ? -4.397 10.889 -6.163 1.00 92.75 165 PRO A O 1
ATOM 1271 N N . GLU A 1 166 ? -3.916 8.742 -6.623 1.00 95.19 166 GLU A N 1
ATOM 1272 C CA . GLU A 1 166 ? -5.285 8.248 -6.687 1.00 95.19 166 GLU A CA 1
ATOM 1273 C C . GLU A 1 166 ? -5.993 8.368 -5.332 1.00 95.19 166 GLU A C 1
ATOM 1275 O O . GLU A 1 166 ? -7.098 8.910 -5.248 1.00 95.19 166 GLU A O 1
ATOM 1280 N N . LEU A 1 167 ? -5.320 7.958 -4.255 1.00 94.94 167 LEU A N 1
ATOM 1281 C CA . LEU A 1 167 ? -5.821 8.068 -2.886 1.00 94.94 167 LEU A CA 1
ATOM 1282 C C . LEU A 1 167 ? -6.081 9.522 -2.493 1.00 94.94 167 LEU A C 1
ATOM 1284 O O . LEU A 1 167 ? -7.133 9.833 -1.936 1.00 94.94 167 LEU A O 1
ATOM 1288 N N . LYS A 1 168 ? -5.149 10.436 -2.796 1.00 95.00 168 LYS A N 1
ATOM 1289 C CA . LYS A 1 168 ? -5.321 11.868 -2.510 1.00 95.00 168 LYS A CA 1
ATOM 1290 C C . LYS A 1 168 ? -6.522 12.441 -3.250 1.00 95.00 168 LYS A C 1
ATOM 1292 O O . LYS A 1 168 ? -7.278 13.206 -2.656 1.00 95.00 168 LYS A O 1
ATOM 1297 N N . LYS A 1 169 ? -6.702 12.067 -4.519 1.00 95.25 169 LYS A N 1
ATOM 1298 C CA . LYS A 1 169 ? -7.842 12.502 -5.332 1.00 95.25 169 LYS A CA 1
ATOM 1299 C C . LYS A 1 169 ? -9.170 12.001 -4.759 1.00 95.25 169 LYS A C 1
ATOM 1301 O O . LYS A 1 169 ? -10.126 12.766 -4.720 1.00 95.25 169 LYS A O 1
ATOM 1306 N N . ALA A 1 170 ? -9.226 10.747 -4.312 1.00 94.88 170 ALA A N 1
ATOM 1307 C CA . ALA A 1 170 ? -10.464 10.118 -3.854 1.00 94.88 170 ALA A CA 1
ATOM 1308 C C . ALA A 1 170 ? -10.848 10.476 -2.405 1.00 94.88 170 ALA A C 1
ATOM 1310 O O . ALA A 1 170 ? -12.025 10.635 -2.088 1.00 94.88 170 ALA A O 1
ATOM 1311 N N . LEU A 1 171 ? -9.866 10.602 -1.510 1.00 95.56 171 LEU A N 1
ATOM 1312 C CA . LEU A 1 171 ? -10.100 10.713 -0.065 1.00 95.56 171 LEU A CA 1
ATOM 1313 C C . LEU A 1 171 ? -9.800 12.109 0.495 1.00 95.56 171 LEU A C 1
ATOM 1315 O O . LEU A 1 171 ? -10.298 12.464 1.568 1.00 95.56 171 LEU A O 1
ATOM 1319 N N . GLY A 1 172 ? -9.017 12.919 -0.223 1.00 94.88 172 GLY A N 1
ATOM 1320 C CA . GLY A 1 172 ? -8.713 14.298 0.146 1.00 94.88 172 GLY A CA 1
ATOM 1321 C C . GLY A 1 172 ? -8.177 14.420 1.573 1.00 94.88 172 GLY A C 1
ATOM 1322 O O . GLY A 1 172 ? -7.199 13.777 1.946 1.00 94.88 172 GLY A O 1
ATOM 1323 N N . ARG A 1 173 ? -8.840 15.248 2.389 1.00 94.81 173 ARG A N 1
ATOM 1324 C CA . ARG A 1 173 ? -8.433 15.543 3.776 1.00 94.81 173 ARG A CA 1
ATOM 1325 C C . ARG A 1 173 ? -8.604 14.374 4.749 1.00 94.81 173 ARG A C 1
ATOM 1327 O O . ARG A 1 173 ? -8.061 14.443 5.846 1.00 94.81 173 ARG A O 1
ATOM 1334 N N . ARG A 1 174 ? -9.350 13.331 4.371 1.00 95.50 174 ARG A N 1
ATOM 1335 C CA . ARG A 1 174 ? -9.529 12.129 5.202 1.00 95.50 174 ARG A CA 1
ATOM 1336 C C . ARG A 1 174 ? -8.298 11.227 5.178 1.00 95.50 174 ARG A C 1
ATOM 1338 O O . ARG A 1 174 ? -8.107 10.435 6.094 1.00 95.50 174 ARG A O 1
ATOM 1345 N N . LEU A 1 175 ? -7.469 11.343 4.139 1.00 96.06 175 LEU A N 1
ATOM 1346 C CA . LEU A 1 175 ? -6.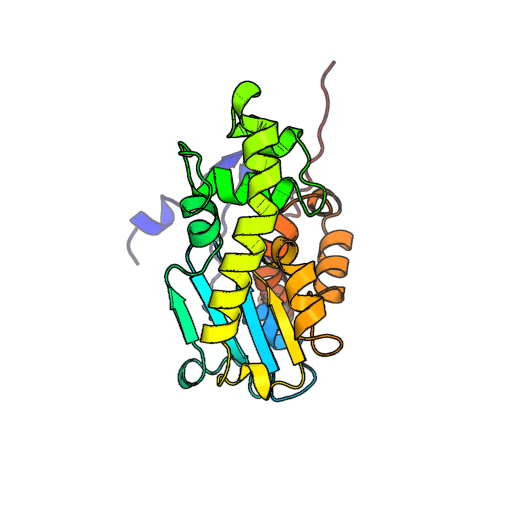293 10.505 3.944 1.00 96.06 175 LEU A CA 1
ATOM 1347 C C . LEU A 1 175 ? -5.137 10.918 4.861 1.00 96.06 175 LEU A C 1
ATOM 1349 O O . LEU A 1 175 ? -4.623 12.034 4.776 1.00 96.06 175 LEU A O 1
ATOM 1353 N N . SER A 1 176 ? -4.641 9.960 5.635 1.00 94.38 176 SER A N 1
ATOM 1354 C CA . SER A 1 176 ? -3.356 10.001 6.319 1.00 94.38 176 SER A CA 1
ATOM 1355 C C . SER A 1 176 ? -2.419 8.961 5.709 1.00 94.38 176 SER A C 1
ATOM 1357 O O . SER A 1 176 ? -2.762 7.791 5.587 1.00 94.38 176 SER A O 1
ATOM 1359 N N . MET A 1 177 ? -1.206 9.379 5.349 1.00 90.69 177 MET A N 1
ATOM 1360 C CA . MET A 1 177 ? -0.141 8.464 4.908 1.00 90.69 177 MET A CA 1
ATOM 1361 C C . MET A 1 177 ? 0.790 8.072 6.071 1.00 90.69 177 MET A C 1
ATOM 1363 O O . MET A 1 177 ? 1.933 7.705 5.825 1.00 90.69 177 MET A O 1
ATOM 1367 N N . GLY A 1 178 ? 0.359 8.258 7.329 1.00 84.81 178 GLY A N 1
ATOM 1368 C CA . GLY A 1 178 ? 1.183 7.977 8.513 1.00 84.81 178 GLY A CA 1
ATOM 1369 C C . GLY A 1 178 ? 2.393 8.906 8.660 1.00 84.81 178 GLY A C 1
ATOM 1370 O O . GLY A 1 178 ? 3.435 8.482 9.140 1.00 84.81 178 GLY A O 1
ATOM 1371 N N . GLY A 1 179 ? 2.289 10.162 8.207 1.00 84.25 179 GLY A N 1
ATOM 1372 C CA . GLY A 1 179 ? 3.433 11.079 8.105 1.00 84.25 179 GLY A CA 1
ATOM 1373 C C . GLY A 1 179 ? 4.221 11.262 9.406 1.00 84.25 179 GLY A C 1
ATOM 1374 O O . GLY A 1 179 ? 5.444 11.239 9.359 1.00 84.25 179 GLY A O 1
ATOM 1375 N N . GLU A 1 180 ? 3.540 11.392 10.546 1.00 84.31 180 GLU A N 1
ATOM 1376 C CA . GLU A 1 180 ? 4.175 11.517 11.868 1.00 84.31 180 GLU A CA 1
ATOM 1377 C C . GLU A 1 180 ? 4.982 10.264 12.223 1.00 84.31 180 GLU A C 1
ATOM 1379 O O . GLU A 1 180 ? 6.189 10.362 12.420 1.00 84.31 180 GLU A O 1
ATOM 1384 N N . LEU A 1 181 ? 4.362 9.083 12.149 1.00 85.81 181 LEU A N 1
ATOM 1385 C CA . LEU A 1 181 ? 5.018 7.795 12.390 1.00 85.81 181 LEU A CA 1
ATOM 1386 C C . LEU A 1 181 ? 6.231 7.580 11.476 1.00 85.81 181 LEU A C 1
ATOM 1388 O O . LEU A 1 181 ? 7.300 7.173 11.920 1.00 85.81 181 LEU A O 1
ATOM 1392 N N . LEU A 1 182 ? 6.090 7.895 10.186 1.00 86.56 182 LEU A N 1
ATOM 1393 C CA . LEU A 1 182 ? 7.190 7.788 9.230 1.00 86.56 182 LEU A CA 1
ATOM 1394 C C . LEU A 1 182 ? 8.311 8.787 9.539 1.00 86.56 182 LEU A C 1
ATOM 1396 O O . LEU A 1 182 ? 9.476 8.473 9.310 1.00 86.56 182 LEU A O 1
ATOM 1400 N N . ASN A 1 183 ? 7.990 9.987 10.023 1.00 87.12 183 ASN A N 1
ATOM 1401 C CA . ASN A 1 183 ? 8.990 10.982 10.406 1.00 87.12 183 ASN A CA 1
ATOM 1402 C C . ASN A 1 183 ? 9.733 10.563 11.678 1.00 87.12 183 ASN A C 1
ATOM 1404 O O . ASN A 1 183 ? 10.955 10.684 11.716 1.00 87.12 183 ASN A O 1
ATOM 1408 N N . GLU A 1 184 ? 9.032 10.011 12.669 1.00 87.12 184 GLU A N 1
ATOM 1409 C CA . GLU A 1 184 ? 9.641 9.414 13.862 1.00 87.12 184 GLU A CA 1
ATOM 1410 C C . GLU A 1 184 ? 10.591 8.273 13.484 1.00 87.12 184 GLU A C 1
ATOM 1412 O O . GLU A 1 184 ? 11.751 8.264 13.897 1.00 87.12 184 GLU A O 1
ATOM 1417 N N . MET A 1 185 ? 10.149 7.360 12.613 1.00 86.44 185 MET A N 1
ATOM 1418 C CA . MET A 1 185 ? 10.997 6.283 12.098 1.00 86.44 185 MET A CA 1
ATOM 1419 C C . MET A 1 185 ? 12.237 6.805 11.380 1.00 86.44 185 MET A C 1
ATOM 1421 O O . MET A 1 185 ? 13.318 6.265 11.578 1.00 86.44 185 MET A O 1
ATOM 1425 N N . LYS A 1 186 ? 12.107 7.838 10.539 1.00 86.88 186 LYS A N 1
ATOM 1426 C CA . LYS A 1 186 ? 13.251 8.443 9.834 1.00 86.88 186 LYS A CA 1
ATOM 1427 C C . LYS A 1 186 ? 14.217 9.130 10.789 1.00 86.88 186 LYS A C 1
ATOM 1429 O O . LYS A 1 186 ? 15.419 9.078 10.556 1.00 86.88 186 LYS A O 1
ATOM 1434 N N . ALA A 1 187 ? 13.706 9.778 11.834 1.00 85.88 187 ALA A N 1
ATOM 1435 C CA . ALA A 1 187 ? 14.543 10.400 12.851 1.00 85.88 187 ALA A CA 1
ATOM 1436 C C . ALA A 1 187 ? 15.371 9.343 13.598 1.00 85.88 187 ALA A C 1
ATOM 1438 O O . ALA A 1 187 ? 16.549 9.569 13.865 1.00 85.88 187 ALA A O 1
ATOM 1439 N N . GLN A 1 188 ? 14.777 8.176 13.868 1.00 84.75 188 GLN A N 1
ATOM 1440 C CA . GLN A 1 188 ? 15.462 7.060 14.515 1.00 84.75 188 GLN A CA 1
ATOM 1441 C C . GLN A 1 188 ? 16.389 6.276 13.567 1.00 84.75 188 GLN A C 1
ATOM 1443 O O . GLN A 1 188 ? 17.452 5.824 13.991 1.00 84.75 188 GLN A O 1
ATOM 1448 N N . PHE A 1 189 ? 16.000 6.118 12.298 1.00 84.00 189 PHE A N 1
ATOM 1449 C CA . PHE A 1 189 ? 16.721 5.356 11.271 1.00 84.00 189 PHE A CA 1
ATOM 1450 C C . PHE A 1 189 ? 16.865 6.168 9.971 1.00 84.00 189 PHE A C 1
ATOM 1452 O O . PHE A 1 189 ? 16.147 5.918 8.990 1.00 84.00 189 PHE A O 1
ATOM 1459 N N . PRO A 1 190 ? 17.787 7.147 9.923 1.00 81.56 190 PRO A N 1
ATOM 1460 C CA . PRO A 1 190 ? 17.980 8.003 8.751 1.00 81.56 190 PRO A CA 1
ATOM 1461 C C . PRO A 1 190 ? 18.288 7.229 7.459 1.00 81.56 190 PRO A C 1
ATOM 1463 O O . PRO A 1 190 ? 17.909 7.648 6.365 1.00 81.56 190 PRO A O 1
ATOM 1466 N N . GLU A 1 191 ? 18.919 6.058 7.558 1.00 80.88 191 GLU A N 1
ATOM 1467 C CA . GLU A 1 191 ? 19.208 5.167 6.432 1.00 80.88 191 GLU A CA 1
ATOM 1468 C C . GLU A 1 191 ? 17.948 4.647 5.717 1.00 80.88 191 GLU A C 1
ATOM 1470 O O . GLU A 1 191 ? 18.014 4.255 4.547 1.00 80.88 191 GLU A O 1
ATOM 1475 N N . LEU A 1 192 ? 16.790 4.665 6.387 1.00 78.31 192 LEU A N 1
ATOM 1476 C CA . LEU A 1 192 ? 15.516 4.226 5.821 1.00 78.31 192 LEU A CA 1
ATOM 1477 C C . LEU A 1 192 ? 14.795 5.320 5.031 1.00 78.31 192 LEU A C 1
ATOM 1479 O O . LEU A 1 192 ? 13.821 5.003 4.351 1.00 78.31 192 LEU A O 1
ATOM 1483 N N . GLU A 1 193 ? 15.254 6.576 5.050 1.00 77.50 193 GLU A N 1
ATOM 1484 C CA . GLU A 1 193 ? 14.535 7.707 4.444 1.00 77.50 193 GLU A CA 1
ATOM 1485 C C . GLU A 1 193 ? 14.183 7.479 2.965 1.00 77.50 193 GLU A C 1
ATOM 1487 O O . GLU A 1 193 ? 13.096 7.842 2.511 1.00 77.50 193 GLU A O 1
ATOM 1492 N N . ARG A 1 194 ? 15.087 6.836 2.219 1.00 71.62 194 ARG A N 1
ATOM 1493 C CA . ARG A 1 194 ? 14.912 6.501 0.795 1.00 71.62 194 ARG A CA 1
ATOM 1494 C C . ARG A 1 194 ? 14.587 5.027 0.558 1.00 71.62 194 ARG A C 1
ATOM 1496 O O . ARG A 1 194 ? 14.565 4.578 -0.586 1.00 71.62 194 ARG A O 1
ATOM 1503 N N . SER A 1 195 ? 14.382 4.264 1.627 1.00 73.19 195 SER A N 1
ATOM 1504 C CA . SER A 1 195 ? 14.149 2.830 1.554 1.00 73.19 195 SER A CA 1
ATOM 1505 C C . SER A 1 195 ? 12.655 2.526 1.431 1.00 73.19 195 SER A C 1
ATOM 1507 O O . SER A 1 195 ? 11.860 3.015 2.236 1.00 73.19 195 SER A O 1
ATOM 1509 N N . PRO A 1 196 ? 12.242 1.640 0.507 1.00 65.56 196 PRO A N 1
ATOM 1510 C CA . PRO A 1 196 ? 10.866 1.145 0.468 1.00 65.56 196 PRO A CA 1
ATOM 1511 C C . PRO A 1 196 ? 10.494 0.342 1.727 1.00 65.56 196 PRO A C 1
ATOM 1513 O O . PRO A 1 196 ? 9.313 0.101 1.972 1.00 65.56 196 PRO A O 1
ATOM 1516 N N . LEU A 1 197 ? 11.478 -0.059 2.546 1.00 75.50 197 LEU A N 1
ATOM 1517 C CA . LEU A 1 197 ? 11.235 -0.710 3.834 1.00 75.50 197 LEU A CA 1
ATOM 1518 C C . LEU A 1 197 ? 10.521 0.205 4.829 1.00 75.50 197 LEU A C 1
ATOM 1520 O O . LEU A 1 197 ? 9.804 -0.308 5.680 1.00 75.50 197 LEU A O 1
ATOM 1524 N N . LEU A 1 198 ? 10.656 1.528 4.703 1.00 79.94 198 LEU A N 1
ATOM 1525 C CA . LEU A 1 198 ? 10.053 2.476 5.636 1.00 79.94 198 LEU A CA 1
ATOM 1526 C C . LEU A 1 198 ? 8.532 2.274 5.755 1.00 79.94 198 LEU A C 1
ATOM 1528 O O . LEU A 1 198 ? 8.012 2.118 6.853 1.00 79.94 198 LEU A O 1
ATOM 1532 N N . TYR A 1 199 ? 7.825 2.182 4.625 1.00 76.81 199 TYR A N 1
ATOM 1533 C CA . TYR A 1 199 ? 6.374 1.953 4.614 1.00 76.81 199 TYR A CA 1
ATOM 1534 C C . TYR A 1 199 ? 5.983 0.530 5.026 1.00 76.81 199 TYR A C 1
ATOM 1536 O O . TYR A 1 199 ? 4.893 0.324 5.550 1.00 76.81 199 TYR A O 1
ATOM 1544 N N . ARG A 1 200 ? 6.861 -0.458 4.800 1.00 76.81 200 ARG A N 1
ATOM 1545 C CA . ARG A 1 200 ? 6.621 -1.854 5.207 1.00 76.81 200 ARG A CA 1
ATOM 1546 C C . ARG A 1 200 ? 6.742 -2.039 6.715 1.00 76.81 200 ARG A C 1
ATOM 1548 O O . ARG A 1 200 ? 6.029 -2.852 7.283 1.00 76.81 200 ARG A O 1
ATOM 1555 N N . LEU A 1 201 ? 7.655 -1.301 7.340 1.00 84.44 201 LEU A N 1
ATOM 1556 C CA . LEU A 1 201 ? 7.947 -1.397 8.767 1.00 84.44 201 LEU A CA 1
ATOM 1557 C C . LEU A 1 201 ? 7.121 -0.424 9.614 1.00 84.44 201 LEU A C 1
ATOM 1559 O O . LEU A 1 201 ? 7.180 -0.515 10.834 1.00 84.44 201 LEU A O 1
ATOM 1563 N N . ALA A 1 202 ? 6.355 0.475 8.988 1.00 85.88 202 ALA A N 1
ATOM 1564 C CA . ALA A 1 202 ? 5.526 1.458 9.679 1.00 85.88 202 ALA A CA 1
ATOM 1565 C C . ALA A 1 202 ? 4.583 0.807 10.696 1.00 85.88 202 ALA A C 1
ATOM 1567 O O . ALA A 1 202 ? 4.571 1.197 11.857 1.00 85.88 202 ALA A O 1
ATOM 1568 N N . ASP A 1 203 ? 3.864 -0.239 10.295 1.00 86.12 203 ASP A N 1
ATOM 1569 C CA . ASP A 1 203 ? 2.949 -0.936 11.199 1.00 86.12 203 ASP A CA 1
ATOM 1570 C C . ASP A 1 203 ? 3.677 -1.587 12.384 1.00 86.12 203 ASP A C 1
ATOM 1572 O O . ASP A 1 203 ? 3.304 -1.380 13.537 1.00 86.12 203 ASP A O 1
ATOM 1576 N N . CYS A 1 204 ? 4.797 -2.267 12.126 1.00 84.75 204 CYS A N 1
ATOM 1577 C CA . CYS A 1 204 ? 5.634 -2.839 13.182 1.00 84.75 204 CYS A CA 1
ATOM 1578 C C . CYS A 1 204 ? 6.189 -1.772 14.138 1.00 84.75 204 CYS A C 1
ATOM 1580 O O . CYS A 1 204 ? 6.293 -2.016 15.338 1.00 84.75 204 CYS A O 1
ATOM 1582 N N . TRP A 1 205 ? 6.554 -0.595 13.623 1.00 87.06 205 TRP A N 1
ATOM 1583 C CA . TRP A 1 205 ? 7.052 0.514 14.434 1.00 87.06 205 TRP A CA 1
ATOM 1584 C C . TRP A 1 205 ? 5.961 1.099 15.332 1.00 87.06 205 TRP A C 1
ATOM 1586 O O . TRP A 1 205 ? 6.176 1.258 16.533 1.00 87.06 205 TRP A O 1
ATOM 1596 N N . GLY A 1 206 ? 4.769 1.340 14.776 1.00 84.94 206 GLY A N 1
ATOM 1597 C CA . GLY A 1 206 ? 3.605 1.764 15.557 1.00 84.94 206 GLY A CA 1
ATOM 1598 C C . GLY A 1 206 ? 3.246 0.741 16.634 1.00 84.94 206 GLY A C 1
ATOM 1599 O O . GLY A 1 206 ? 2.987 1.105 17.780 1.00 84.94 206 GLY A O 1
ATOM 1600 N N . PHE A 1 207 ? 3.329 -0.550 16.304 1.00 85.69 207 PHE A N 1
ATOM 1601 C CA . PHE A 1 207 ? 3.114 -1.627 17.261 1.00 85.69 207 PHE A CA 1
ATOM 1602 C C . PHE A 1 207 ? 4.150 -1.617 18.387 1.00 85.69 207 PHE A C 1
ATOM 1604 O O . PHE A 1 207 ? 3.772 -1.665 19.558 1.00 85.69 207 PHE A O 1
ATOM 1611 N N . LEU A 1 208 ? 5.440 -1.483 18.065 1.00 81.31 208 LEU A N 1
ATOM 1612 C CA . LEU A 1 208 ? 6.502 -1.404 19.069 1.00 81.31 208 LEU A CA 1
ATOM 1613 C C . LEU A 1 208 ? 6.254 -0.259 20.058 1.00 81.31 208 LEU A C 1
ATOM 1615 O O . LEU A 1 208 ? 6.388 -0.467 21.261 1.00 81.31 208 LEU A O 1
ATOM 1619 N N . GLY A 1 209 ? 5.830 0.912 19.577 1.00 77.25 209 GLY A N 1
ATOM 1620 C CA . GLY A 1 209 ? 5.471 2.045 20.436 1.00 77.25 209 GLY A CA 1
ATOM 1621 C C . GLY A 1 209 ? 4.342 1.734 21.426 1.00 77.25 209 GLY A C 1
ATOM 1622 O O . GLY A 1 209 ? 4.309 2.304 22.514 1.00 77.25 209 GLY A O 1
ATOM 1623 N N . THR A 1 210 ? 3.451 0.795 21.091 1.00 76.75 210 THR A N 1
ATOM 1624 C CA . THR A 1 210 ? 2.316 0.418 21.950 1.00 76.75 210 THR A CA 1
ATOM 1625 C C . THR A 1 210 ? 2.696 -0.556 23.058 1.00 76.75 210 THR A C 1
ATOM 1627 O O . THR A 1 210 ? 2.160 -0.448 24.155 1.00 76.75 210 THR A O 1
ATOM 1630 N N . ILE A 1 211 ? 3.647 -1.457 22.800 1.00 73.62 211 ILE A N 1
ATOM 1631 C CA . ILE A 1 211 ? 4.098 -2.468 23.771 1.00 73.62 211 ILE A CA 1
ATOM 1632 C C . ILE A 1 211 ? 5.378 -2.059 24.512 1.00 73.62 211 ILE A C 1
ATOM 1634 O O . ILE A 1 211 ? 5.716 -2.655 25.529 1.00 73.62 211 ILE A O 1
ATOM 1638 N N . ALA A 1 212 ? 6.106 -1.040 24.043 1.00 68.25 212 ALA A N 1
ATOM 1639 C CA . ALA A 1 212 ? 7.336 -0.571 24.684 1.00 68.25 212 ALA A CA 1
ATOM 1640 C C . ALA A 1 212 ? 7.171 -0.220 26.179 1.00 68.25 212 ALA A C 1
ATOM 1642 O O . ALA A 1 212 ? 8.060 -0.587 26.951 1.00 68.25 212 ALA A O 1
ATOM 1643 N N . PRO A 1 213 ? 6.067 0.412 26.633 1.00 64.50 213 PRO A N 1
ATOM 1644 C CA . PRO A 1 213 ? 5.842 0.640 28.062 1.00 64.50 213 PRO A CA 1
ATOM 1645 C C . PRO A 1 213 ? 5.725 -0.663 28.870 1.00 64.50 213 PRO A C 1
ATOM 1647 O O . PRO A 1 213 ? 6.229 -0.742 29.988 1.00 64.50 213 PRO A O 1
ATOM 1650 N N . GLU A 1 214 ? 5.117 -1.703 28.293 1.00 60.94 214 GLU A N 1
ATOM 1651 C CA . GLU A 1 214 ? 4.997 -3.029 28.911 1.00 60.94 214 GLU A CA 1
ATOM 1652 C C . GLU A 1 214 ? 6.364 -3.726 28.966 1.00 60.94 214 GLU A C 1
ATOM 1654 O O . GLU A 1 214 ? 6.736 -4.287 29.996 1.00 60.94 214 GLU A O 1
ATOM 1659 N N . LEU A 1 215 ? 7.176 -3.600 27.911 1.00 57.41 215 LEU A N 1
ATOM 1660 C CA . LEU A 1 215 ? 8.536 -4.149 27.860 1.00 57.41 215 LEU A CA 1
ATOM 1661 C C . LEU A 1 215 ? 9.502 -3.475 28.850 1.00 57.41 215 LEU A C 1
ATOM 1663 O O . LEU A 1 215 ? 10.401 -4.139 29.361 1.00 57.41 215 LEU A O 1
ATOM 1667 N N . GLN A 1 216 ? 9.324 -2.185 29.157 1.00 50.00 216 GLN A N 1
ATOM 1668 C CA . GLN A 1 216 ? 10.132 -1.468 30.158 1.00 50.00 216 GLN A CA 1
ATOM 1669 C C . GLN A 1 216 ? 9.839 -1.905 31.603 1.00 50.00 216 GLN A C 1
ATOM 1671 O O . GLN A 1 216 ? 10.661 -1.667 32.487 1.00 50.00 216 GLN A O 1
ATOM 1676 N N . SER A 1 217 ? 8.697 -2.557 31.845 1.00 44.00 217 SER A N 1
ATOM 1677 C CA . SER A 1 217 ? 8.348 -3.134 33.150 1.00 44.00 217 SER A CA 1
ATOM 1678 C C . SER A 1 217 ? 8.926 -4.537 33.384 1.00 44.00 217 SER A C 1
ATOM 1680 O O . SER A 1 217 ? 8.857 -5.055 34.499 1.00 44.00 217 SER A O 1
ATOM 1682 N N . VAL A 1 218 ? 9.550 -5.135 32.361 1.00 39.84 218 VAL A N 1
ATOM 1683 C CA . VAL A 1 218 ? 10.285 -6.399 32.473 1.00 39.84 218 VAL A CA 1
ATOM 1684 C C . VAL A 1 218 ? 11.727 -6.096 32.914 1.00 39.84 218 VAL A C 1
ATOM 1686 O O . VAL A 1 218 ? 12.386 -5.262 32.286 1.00 39.84 218 VAL A O 1
ATOM 1689 N N . PRO A 1 219 ? 12.263 -6.737 33.973 1.00 36.03 219 PRO A N 1
ATOM 1690 C CA . PRO A 1 219 ? 13.597 -6.437 34.489 1.00 36.03 219 PRO A CA 1
ATOM 1691 C C . PRO A 1 219 ? 14.705 -6.609 33.431 1.00 36.03 219 PRO A C 1
ATOM 1693 O O . PRO A 1 219 ? 15.059 -7.717 33.042 1.00 36.03 219 PRO A O 1
ATOM 1696 N N . SER A 1 220 ? 15.244 -5.476 32.974 1.00 39.16 220 SER A N 1
ATOM 1697 C CA . SER A 1 220 ? 16.590 -5.249 32.423 1.00 39.16 220 SER A CA 1
ATOM 1698 C C . SER A 1 220 ? 17.292 -6.424 31.712 1.00 39.16 220 SER A C 1
ATOM 1700 O O . SER A 1 220 ? 18.334 -6.872 32.185 1.00 39.16 220 SER A O 1
ATOM 1702 N N . GLN A 1 221 ? 16.806 -6.873 30.546 1.00 36.09 221 GLN A N 1
ATOM 1703 C CA . GLN A 1 221 ? 17.638 -7.627 29.578 1.00 36.09 221 GLN A CA 1
ATOM 1704 C C . GLN A 1 221 ? 17.392 -7.286 28.094 1.00 36.09 221 GLN A C 1
ATOM 1706 O O . GLN A 1 221 ? 18.036 -7.853 27.212 1.00 36.09 221 GLN A O 1
ATOM 1711 N N . LEU A 1 222 ? 16.528 -6.319 27.779 1.00 34.47 222 LEU A N 1
ATOM 1712 C CA . LEU A 1 222 ? 16.315 -5.870 26.400 1.00 34.47 222 LEU A CA 1
ATOM 1713 C C . LEU A 1 222 ? 17.324 -4.779 26.028 1.00 34.47 222 LEU A C 1
ATOM 1715 O O . LEU A 1 222 ? 17.077 -3.585 26.172 1.00 34.47 222 LEU A O 1
ATOM 1719 N N . THR A 1 223 ? 18.488 -5.193 25.526 1.00 33.72 223 THR A N 1
ATOM 1720 C CA . THR A 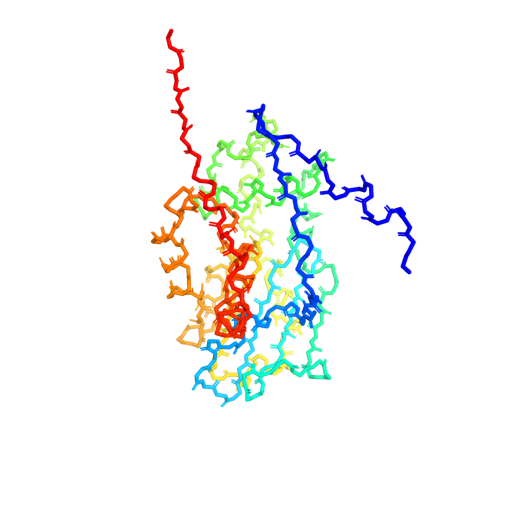1 223 ? 19.326 -4.303 24.714 1.00 33.72 223 THR A CA 1
ATOM 1721 C C . THR A 1 223 ? 18.735 -4.268 23.310 1.00 33.72 223 THR A C 1
ATOM 1723 O O . THR A 1 223 ? 18.894 -5.212 22.538 1.00 33.72 223 THR A O 1
ATOM 1726 N N . VAL A 1 224 ? 18.035 -3.187 22.963 1.00 34.25 224 VAL A N 1
ATOM 1727 C CA . VAL A 1 224 ? 17.709 -2.903 21.561 1.00 34.25 224 VAL A CA 1
ATOM 1728 C C . VAL A 1 224 ? 19.030 -2.612 20.855 1.00 34.25 224 VAL A C 1
ATOM 1730 O O . VAL A 1 224 ? 19.600 -1.532 20.998 1.00 34.25 224 VAL A O 1
ATOM 1733 N N . VAL A 1 225 ? 19.559 -3.594 20.126 1.00 33.06 225 VAL A N 1
ATOM 1734 C CA . VAL A 1 225 ? 20.727 -3.385 19.269 1.00 33.06 225 VAL A CA 1
ATOM 1735 C C . VAL A 1 225 ? 20.254 -2.597 18.051 1.00 33.06 225 VAL A C 1
ATOM 1737 O O . VAL A 1 225 ? 19.754 -3.162 17.079 1.00 33.06 225 VAL A O 1
ATOM 1740 N N . SER A 1 226 ? 20.392 -1.273 18.106 1.00 32.47 226 SER A N 1
ATOM 1741 C CA . SER A 1 226 ? 20.300 -0.403 16.936 1.00 32.47 226 SER A CA 1
ATOM 1742 C C . SER A 1 226 ? 21.488 -0.701 16.016 1.00 32.47 226 SER A C 1
ATOM 1744 O O . SER A 1 226 ? 22.570 -0.125 16.117 1.00 32.47 226 SER A O 1
ATOM 1746 N N . GLY A 1 227 ? 21.314 -1.682 15.132 1.00 30.66 227 GLY A N 1
ATOM 1747 C CA . GLY A 1 227 ? 22.290 -2.039 14.109 1.00 30.66 227 GLY A CA 1
ATOM 1748 C C . GLY A 1 227 ? 22.359 -0.979 13.013 1.00 30.66 227 GLY A C 1
ATOM 1749 O O . GLY A 1 227 ? 21.901 -1.224 11.904 1.00 30.66 227 GLY A O 1
ATOM 1750 N N . GLY A 1 228 ? 22.930 0.188 13.315 1.00 26.69 228 GLY A N 1
ATOM 1751 C CA . GLY A 1 228 ? 23.232 1.208 12.315 1.00 26.69 228 GLY A CA 1
ATOM 1752 C C . GLY A 1 228 ? 24.226 0.673 11.282 1.00 26.69 228 GLY A C 1
ATOM 1753 O O . GLY A 1 228 ? 25.303 0.171 11.623 1.00 26.69 228 GLY A O 1
ATOM 1754 N N . ILE A 1 229 ? 23.868 0.779 10.003 1.00 28.55 229 ILE A N 1
ATOM 1755 C CA . ILE A 1 229 ? 24.732 0.405 8.881 1.00 28.55 229 ILE A CA 1
ATOM 1756 C C . ILE A 1 229 ? 25.799 1.495 8.713 1.00 28.55 229 ILE A C 1
ATOM 1758 O O . ILE A 1 229 ? 25.570 2.512 8.061 1.00 28.55 229 ILE A O 1
ATOM 1762 N N . LYS A 1 230 ? 26.995 1.292 9.276 1.00 26.33 230 LYS A N 1
ATOM 1763 C CA . LYS A 1 230 ? 28.188 2.047 8.868 1.00 26.33 230 LYS A CA 1
ATOM 1764 C C . LYS A 1 230 ? 28.824 1.356 7.663 1.00 26.33 230 LYS A C 1
ATOM 1766 O O . LYS A 1 230 ? 29.376 0.267 7.786 1.00 26.33 230 LYS A O 1
ATOM 1771 N N . ASN A 1 231 ? 28.728 1.997 6.500 1.00 27.81 231 ASN A N 1
ATOM 1772 C CA . ASN A 1 231 ? 29.510 1.652 5.315 1.00 27.81 231 ASN A CA 1
ATOM 1773 C C . ASN A 1 231 ? 30.939 2.176 5.509 1.00 27.81 231 ASN A C 1
ATOM 1775 O O . ASN A 1 231 ? 31.233 3.325 5.177 1.00 27.81 231 ASN A O 1
ATOM 1779 N N . GLU A 1 232 ? 31.828 1.350 6.049 1.00 27.56 232 GLU A N 1
ATOM 1780 C CA . GLU A 1 232 ? 33.263 1.617 5.984 1.00 27.56 232 GLU A CA 1
ATOM 1781 C C . GLU A 1 232 ? 33.765 1.139 4.617 1.00 27.56 232 GLU A C 1
ATOM 1783 O O . GLU A 1 232 ? 33.844 -0.053 4.326 1.00 27.56 232 GLU A O 1
ATOM 1788 N N . ARG A 1 233 ? 34.016 2.102 3.722 1.00 29.88 233 ARG A N 1
ATOM 1789 C CA . ARG A 1 233 ? 34.753 1.856 2.481 1.00 29.88 233 ARG A CA 1
ATOM 1790 C C . ARG A 1 233 ? 36.202 1.574 2.866 1.00 29.88 233 ARG A C 1
ATOM 1792 O O . ARG A 1 233 ? 36.880 2.483 3.337 1.00 29.88 233 ARG A O 1
ATOM 1799 N N . HIS A 1 234 ? 36.668 0.351 2.647 1.00 31.95 234 HIS A N 1
ATOM 1800 C CA . HIS A 1 234 ? 38.095 0.058 2.682 1.00 31.95 234 HIS A CA 1
ATOM 1801 C C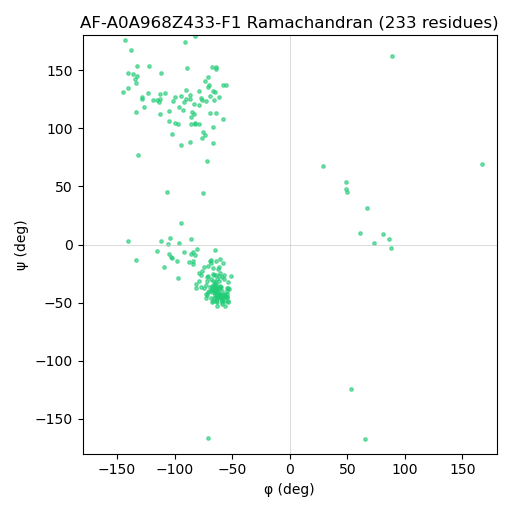 . HIS A 1 234 ? 38.741 0.515 1.369 1.00 31.95 234 HIS A C 1
ATOM 1803 O O . HIS A 1 234 ? 38.327 0.091 0.287 1.00 31.95 234 HIS A O 1
ATOM 1809 N N . ALA A 1 235 ? 39.701 1.431 1.503 1.00 30.50 235 ALA A N 1
ATOM 1810 C CA . ALA A 1 235 ? 40.843 1.567 0.608 1.00 30.50 235 ALA A CA 1
ATOM 1811 C C . ALA A 1 235 ? 41.939 0.592 1.058 1.00 30.50 235 ALA A C 1
ATOM 1813 O O . ALA A 1 235 ? 41.951 0.267 2.271 1.00 30.50 235 ALA A O 1
#

Foldseek 3Di:
DDPVVVVVQAFDDDPNDTDHDDDPPDDDDADPCLLVLQVDPDPQEWEFAAELFWTKTFTHDPSHTDPVQIDIGGRLHLLVLLVPQPDDWPDSVLCSVLQLLCAPVNPQPSNVVTDPPVCSVVSSVCSVVSLVVSLVVVVVVCPPGCLVVGQAYEYAYLRSRRCVVVCCVPQPPRYDPLVVLLVVVCVLAVVCVSPSVSRHCSSVSSVCVVCVVVVVPPPDDDDPPPPHDDPDDDD

Sequence (235 aa):
MSSRLRDVLYGFGHNGKQLGCTLCEGVHISPEGYGISRMATRFPSVVLMFGHRDVTLAHVTDQSISIADSRVLTGWGMLRLVKRISYTFVDELWAAAAICAAGEALLDKPLLKVVPPCDLERVKAEIPEVRALVWAQIWDELSGTSLQLADQVFAAGGNAAFWRPELKKALGRRLSMGGELLNEMKAQFPELERSPLLYRLADCWGFLGTIAPELQSVPSQLTVVSGGIKNERHA

Radius of gyration: 20.07 Å; Cα contacts (8 Å, |Δi|>4): 310; chains: 1; bounding box: 61×44×60 Å

Solvent-accessible surface area (backbone atoms only — not comparable to full-atom values): 13807 Å² total; per-residue (Å²): 133,69,71,72,66,56,76,76,44,71,64,53,68,56,96,90,39,74,44,81,58,80,82,64,101,69,86,88,85,77,65,91,56,46,20,51,34,60,68,56,87,52,78,47,23,33,40,40,29,26,37,58,53,24,31,34,40,39,27,30,55,96,51,37,75,39,68,90,73,31,49,72,42,78,65,60,11,44,47,45,45,54,72,64,46,100,59,89,60,92,48,64,68,58,43,41,52,19,54,48,68,16,41,97,80,56,41,58,76,41,38,59,76,67,36,58,82,94,50,38,68,61,52,60,64,42,49,62,57,41,47,53,54,50,47,53,53,53,49,57,72,46,55,92,41,70,71,76,71,31,62,26,34,36,47,32,35,64,44,30,77,65,47,40,70,60,48,46,72,76,45,46,90,29,53,36,73,50,62,67,64,53,48,52,49,29,74,76,38,62,84,37,70,86,36,70,58,46,49,52,43,43,33,59,51,38,36,47,68,69,47,46,69,63,56,70,72,48,86,88,75,85,76,82,78,79,80,73,85,76,84,79,81,82,129

Mean predicted aligned error: 9.54 Å

=== Feature glossary ===
Annotated list of the representations used here:

Nearest PDB structures. The Foldseek neighbor list gives the closest experimentally determined structures in the PDB, ranked by structural alignment. TM-score near 1 means near-identical fold; near 0.3 means only rough topology match. This is how one finds what a novel AlphaFold prediction most resembles in the solved-structure universe.

Foldseek 3Di. Foldseek's 3Di representation compresses backbone geometry into a per-residue letter drawn from a learned twenty-state alphabet. It captures the tertiary interaction pattern around each residue — which re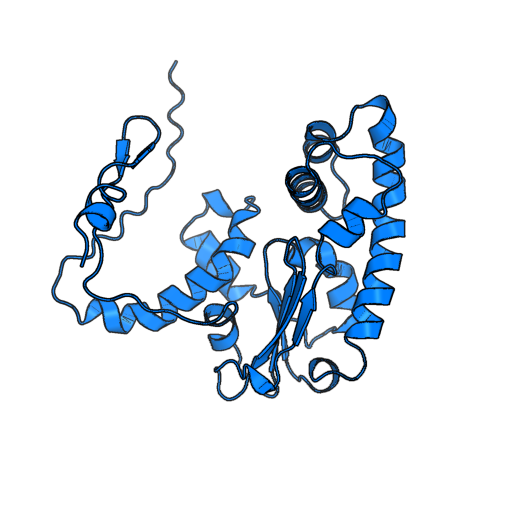sidues are packed against it in space, regardless of where they are in sequence.

Radius of gyration, Cα contacts, bounding box. Radius of gyration (Rg) is the root-mean-square distance of Cα atoms from their centroid — a single number for overall size and compactness. A globular domain of N residues has Rg ≈ 2.2·N^0.38 Å; an extended or disordered chain has a much larger Rg. The Cα contact count is the number of residue pairs whose Cα atoms are within 8 Å and are more than four positions apart in sequence — a standard proxy for tertiary packing density. The bounding box is the smallest axis-aligned box enclosing all Cα atoms.

InterPro / GO / CATH / organism. The annotation block draws on four external resources. InterPro: which protein families and domains the sequence belongs to. GO: standardized terms for what the protein does, what process it participates in, and where in the cell it acts. CATH: which structural fold it has in the CATH hierarchy. Organism: the species of origin.

mmCIF coordinates. The mmCIF block holds the 3D Cartesian coordinates of each backbone atom (N, Cα, C, O) in ångströms. mmCIF is the PDB's canonical archive format — a tagged-loop text representation of the atomic model.

pLDDT. pLDDT is the predicted lDDT-Cα score: AlphaFold's confidence that the local environment of each residue (all inter-atomic distances within 15 Å) is correctly placed. It is a per-residue number between 0 and 100, with higher meaning more reliable.

Backbone torsions (φ/ψ). φ (phi) and ψ (psi) are the two rotatable backbone dihedrals per residue: φ is the C(i-1)–N–Cα–C torsion, ψ is the N–Cα–C–N(i+1) torsion, both in degrees on (−180°, 180°]. α-helical residues cluster near (−60°, −45°); β-strand residues near (−120°, +130°). A Ramachandran plot is simply a scatter of (φ, ψ) for every residue.

B-factor. For experimental (PDB) structures, the B-factor (temperature factor) quantifies the positional spread of each atom in the crystal — a combination of thermal vibration and static disorder — in units of Å². High B-factors mark flexible loops or poorly resolved regions; low B-factors mark the rigid, well-ordered core.

Secondary structure (3-state, P-SEA). SS3 is a coarse helix/strand/coil call (letters a/b/c) made by the P-SEA algorithm from inter-Cα distances and dihedrals. It is less detailed than DSSP but needs only Cα positions.

Predicted aligned error. Predicted aligned error is AlphaFold's pairwise confidence. Unlike pLDDT (per-residue), PAE is per-residue-pair and captures whether two parts of the structure are correctly placed relative to each other. Units are ångströms of expected positional error.

Solvent-accessible surface area. Solvent-accessible surface area (SASA) is the area in Å² traced out by the centre of a 1.4 Å probe sphere (a water molecule) rolled over the protein's van der Waals surface (Shrake–Rupley / Lee–Richards construction). Buried residues have near-zero SASA; fully exposed residues can exceed 200 Å². The total SASA scales roughly with the number of surface residues.

Secondary structure (8-state, DSSP). The SS8 string is DSSP's per-residue secondary-structure call. α-helix (H) means an i→i+4 H-bond ladder; β-strand (E) means the residue participates in a β-sheet; 3₁₀ (G) and π (I) are tighter and wider helices; T/S are turns/bends; '-' is loop.

Rendered structure images. Structure images are PyMOL renders from six orthogonal camera directions. Cartoon representation draws helices as coils and strands as arrows; sticks shows the backbone as bonds; surface shows the solvent-excluded envelope. Rainbow coloring maps sequence position to hue (blue→red, N→C); chain coloring assigns a distinct color per polypeptide.

Sequence. The amino-acid sequence is the protein's primary structure: the linear order of residues from the N-terminus to the C-terminus, written in one-letter code. Everything else here — the 3D coordinates, the secondary structure, the domain annotations — is ultimately a consequence of this string.

Contact-map, Ramachandran, and PAE plots. Three diagnostic plots accompany the record. The Cα contact map visualizes the tertiary structure as a 2D adjacency matrix (8 Å cutoff, sequence-local contacts suppressed). The Ramachandran plot shows the distribution of backbone (φ, ψ) torsions, with points in the α and β basins reflecting secondary structure content. The PAE plot shows AlphaFold's inter-residue confidence as a color matrix.